Protein AF-A0A0L0T3C2-F1 (afdb_monomer)

Secondary structure (DSSP, 8-state):
--HHHHHHHHHHHHHHHHHHHS-SHHHHHHHHTT-S-EEEEHHHHHHHHHHHHHH--HHHHHHHHHH-TTT-GGGGGS-HHHHHHHHGGGGGSPPEEEE-----HHHHHHHHHHHHHHHHHHHHHHHHHHT---S-----PPP-BTTB------HHHHHHHHHHHHTT--EEES-HHHHHHHHHTT----EEE----------TTTSSTTS--------

Organism: Allomyces macrogynus (strain ATCC 38327) (NCBI:txid578462)

Nearest PDB structures (foldseek):
  1y82-assembly1_A  TM=4.970E-01  e=1.425E+00  Pyrococcus furiosus
  7za4-assembly1_C  TM=3.402E-01  e=8.859E+00  Alopecurus myosuroides

Radius of gyration: 23.19 Å; Cα contacts (8 Å, |Δi|>4): 213; chains: 1; bounding box: 56×38×82 Å

Foldseek 3Di:
DPPPVVVVVVVQVVQAVCCVVPNPPVVVLVVQLPDPAAEDEPLRLVVVLVCCVPAADLLRLLLCCLLPVPSDVVNVPDDPVSSVVSVVSVVSHDRYYYDYQDQAPVLVVVVVQVVVQVVVQVVVVVVCVVVPPPDDDDPPPADDQQNHRADPDDPSNSRQQRVCVVVVHAAEEQCVVNVVRCVVSVHDHRYDHDHRHGNHDDPPVVPPVVPDDDPDDDD

Structure (mmCIF, N/CA/C/O backbone):
data_AF-A0A0L0T3C2-F1
#
_entry.id   AF-A0A0L0T3C2-F1
#
loop_
_atom_site.group_PDB
_atom_site.id
_atom_site.type_symbol
_atom_site.label_atom_id
_atom_site.label_alt_id
_atom_site.label_comp_id
_atom_site.label_asym_id
_atom_site.label_entity_id
_atom_site.label_seq_id
_atom_site.pdbx_PDB_ins_code
_atom_site.Cartn_x
_atom_site.Cartn_y
_atom_site.Cartn_z
_atom_site.occupancy
_atom_site.B_iso_or_equiv
_atom_site.auth_seq_id
_atom_site.auth_comp_id
_atom_site.auth_asym_id
_atom_site.auth_atom_id
_atom_site.pdbx_PDB_model_num
ATOM 1 N N . MET A 1 1 ? 26.106 16.357 0.138 1.00 38.66 1 MET A N 1
ATOM 2 C CA . MET A 1 1 ? 25.328 15.125 0.430 1.00 38.66 1 MET A CA 1
ATOM 3 C C . MET A 1 1 ? 24.270 15.315 1.538 1.00 38.66 1 MET A C 1
ATOM 5 O O . MET A 1 1 ? 23.764 14.336 2.059 1.00 38.66 1 MET A O 1
ATOM 9 N N . THR A 1 2 ? 23.844 16.547 1.846 1.00 43.53 2 THR A N 1
ATOM 10 C CA . THR A 1 2 ? 22.999 16.896 3.014 1.00 43.53 2 THR A CA 1
ATOM 11 C C . THR A 1 2 ? 21.513 17.155 2.705 1.00 43.53 2 THR A C 1
ATOM 13 O O . THR A 1 2 ? 20.701 17.247 3.616 1.00 43.53 2 THR A O 1
ATOM 16 N N . SER A 1 3 ? 21.117 17.246 1.431 1.00 51.47 3 SER A N 1
ATOM 17 C CA . SER A 1 3 ? 19.773 17.721 1.038 1.00 51.47 3 SER A CA 1
ATOM 18 C C . SER A 1 3 ? 18.656 16.665 1.130 1.00 51.47 3 SER A C 1
ATOM 20 O O . SER A 1 3 ? 17.495 17.022 1.331 1.00 51.47 3 SER A O 1
ATOM 22 N N . ARG A 1 4 ? 18.968 15.367 0.992 1.00 46.62 4 ARG A N 1
ATOM 23 C CA . ARG A 1 4 ? 17.934 14.317 0.897 1.00 46.62 4 ARG A CA 1
ATOM 24 C C . ARG A 1 4 ? 17.364 13.922 2.269 1.00 46.62 4 ARG A C 1
ATOM 26 O O . ARG A 1 4 ? 16.180 13.623 2.358 1.00 46.62 4 ARG A O 1
ATOM 33 N N . THR A 1 5 ? 18.177 13.997 3.322 1.00 54.44 5 THR A N 1
ATOM 34 C CA . THR A 1 5 ? 17.809 13.613 4.697 1.00 54.44 5 THR A CA 1
ATOM 35 C C . THR A 1 5 ? 16.908 14.649 5.378 1.00 54.44 5 THR A C 1
ATOM 37 O O . THR A 1 5 ? 15.932 14.288 6.031 1.00 54.44 5 THR A O 1
ATOM 40 N N . ALA A 1 6 ? 17.170 15.944 5.163 1.00 52.91 6 ALA A N 1
ATOM 41 C CA . ALA A 1 6 ? 16.336 17.024 5.700 1.00 52.91 6 ALA A CA 1
ATOM 42 C C . ALA A 1 6 ? 14.926 17.024 5.079 1.00 52.91 6 ALA A C 1
ATOM 44 O O . ALA A 1 6 ? 13.928 17.190 5.774 1.00 52.91 6 ALA A O 1
ATOM 45 N N . SER A 1 7 ? 14.838 16.748 3.771 1.00 61.91 7 SER A N 1
ATOM 46 C CA . SER A 1 7 ? 13.566 16.599 3.053 1.00 61.91 7 SER A CA 1
ATOM 47 C C . SER A 1 7 ? 12.735 15.419 3.572 1.00 61.91 7 SER A C 1
ATOM 49 O O . SER A 1 7 ? 11.522 15.563 3.725 1.00 61.91 7 SER A O 1
ATOM 51 N N . SER A 1 8 ? 13.359 14.271 3.863 1.00 65.25 8 SER A N 1
ATOM 52 C CA . SER A 1 8 ? 12.642 13.119 4.422 1.00 65.25 8 SER A CA 1
ATOM 53 C C . SER A 1 8 ? 12.173 13.360 5.856 1.00 65.25 8 SER A C 1
ATOM 55 O O . SER A 1 8 ? 11.073 12.944 6.207 1.00 65.25 8 SER A O 1
ATOM 57 N N . GLN A 1 9 ? 12.965 14.068 6.666 1.00 70.75 9 GLN A N 1
ATOM 58 C CA . GLN A 1 9 ? 12.607 14.383 8.049 1.00 70.75 9 GLN A CA 1
ATOM 59 C C . GLN A 1 9 ? 11.439 15.377 8.121 1.00 70.75 9 GLN A C 1
ATOM 61 O O . GLN A 1 9 ? 10.504 15.166 8.888 1.00 70.75 9 GLN A O 1
ATOM 66 N N . ALA A 1 10 ? 11.439 16.406 7.267 1.00 74.94 10 ALA A N 1
ATOM 67 C CA . ALA A 1 10 ? 10.327 17.352 7.166 1.00 74.94 10 ALA A CA 1
ATOM 68 C C . ALA A 1 10 ? 9.028 16.676 6.689 1.00 74.94 10 ALA A C 1
ATOM 70 O O . ALA A 1 10 ? 7.956 16.946 7.225 1.00 74.94 10 ALA A O 1
ATOM 71 N N . ALA A 1 11 ? 9.118 15.756 5.720 1.00 78.62 11 ALA A N 1
ATOM 72 C CA . ALA A 1 11 ? 7.958 14.995 5.254 1.00 78.62 11 ALA A CA 1
ATOM 73 C C . ALA A 1 11 ? 7.378 14.088 6.352 1.00 78.62 11 ALA A C 1
ATOM 75 O O . ALA A 1 11 ? 6.161 13.965 6.463 1.00 78.62 11 ALA A O 1
ATOM 76 N N . PHE A 1 12 ? 8.236 13.476 7.170 1.00 80.25 12 PHE A N 1
ATOM 77 C CA . PHE A 1 12 ? 7.812 12.648 8.295 1.00 80.25 12 PHE A CA 1
ATOM 78 C C . PHE A 1 12 ? 7.133 13.471 9.397 1.00 80.25 12 PHE A C 1
ATOM 80 O O . PHE A 1 12 ? 6.048 13.108 9.844 1.00 80.25 12 PHE A O 1
ATOM 87 N N . ALA A 1 13 ? 7.718 14.614 9.775 1.00 83.19 13 ALA A N 1
ATOM 88 C CA . ALA A 1 13 ? 7.114 15.533 10.741 1.00 83.19 13 ALA A CA 1
ATOM 89 C C . ALA A 1 13 ? 5.720 15.993 10.281 1.00 83.19 13 ALA A C 1
ATOM 91 O O . ALA A 1 13 ? 4.755 15.873 11.027 1.00 83.19 13 ALA A O 1
ATOM 92 N N . ALA A 1 14 ? 5.581 16.377 9.008 1.00 86.06 14 ALA A N 1
ATOM 93 C CA . ALA A 1 14 ? 4.293 16.779 8.449 1.00 86.06 14 ALA A CA 1
ATOM 94 C C . ALA A 1 14 ? 3.240 15.650 8.476 1.00 86.06 14 ALA A C 1
ATOM 96 O O . ALA A 1 14 ? 2.057 15.907 8.692 1.00 86.06 14 ALA A O 1
ATOM 97 N N . GLN A 1 15 ? 3.648 14.393 8.263 1.00 87.19 15 GLN A N 1
ATOM 98 C CA . GLN A 1 15 ? 2.748 13.236 8.355 1.00 87.19 15 GLN A CA 1
ATOM 99 C C . GLN A 1 15 ? 2.301 12.951 9.791 1.00 87.19 15 GLN A C 1
ATOM 101 O O . GLN A 1 15 ? 1.166 12.516 9.992 1.00 87.19 15 GLN A O 1
ATOM 106 N N . LEU A 1 16 ? 3.180 13.180 10.768 1.00 85.75 16 LEU A N 1
ATOM 107 C CA . LEU A 1 16 ? 2.873 13.046 12.188 1.00 85.75 16 LEU A CA 1
ATOM 108 C C . LEU A 1 16 ? 1.916 14.149 12.655 1.00 85.75 16 LEU A C 1
ATOM 110 O O . LEU A 1 16 ? 0.908 13.843 13.289 1.00 85.75 16 LEU A O 1
ATOM 114 N N . ASP A 1 17 ? 2.186 15.401 12.286 1.00 88.00 17 ASP A N 1
ATOM 115 C CA . ASP A 1 17 ? 1.326 16.544 12.612 1.00 88.00 17 ASP A CA 1
ATOM 116 C C . ASP A 1 17 ? -0.074 16.367 12.006 1.00 88.00 17 ASP A C 1
ATOM 118 O O . ASP A 1 17 ? -1.084 16.614 12.664 1.00 88.00 17 ASP A O 1
ATOM 122 N N . ALA A 1 18 ? -0.154 15.859 10.770 1.00 87.31 18 ALA A N 1
ATOM 123 C CA . ALA A 1 18 ? -1.427 15.569 10.118 1.00 87.31 18 ALA A CA 1
ATOM 124 C C . ALA A 1 18 ? -2.220 14.449 10.813 1.00 87.31 18 ALA A C 1
ATOM 126 O O . ALA A 1 18 ? -3.445 14.542 10.881 1.00 87.31 18 ALA A O 1
ATOM 127 N N . GLU A 1 19 ? -1.554 13.406 11.325 1.00 88.50 19 GLU A N 1
ATOM 128 C CA . GLU A 1 19 ? -2.222 12.338 12.086 1.00 88.50 19 GLU A CA 1
ATOM 129 C C . GLU A 1 19 ? -2.731 12.846 13.444 1.00 88.50 19 GLU A C 1
ATOM 131 O O . GLU A 1 19 ? -3.813 12.457 13.871 1.00 88.50 19 GLU A O 1
ATOM 136 N N . GLN A 1 20 ? -2.012 13.768 14.095 1.00 85.75 20 GLN A N 1
ATOM 137 C CA . GLN A 1 20 ? -2.451 14.390 15.353 1.00 85.75 20 GLN A CA 1
ATOM 138 C C . GLN A 1 20 ? -3.631 15.341 15.153 1.00 85.75 20 GLN A C 1
ATOM 140 O O . GLN A 1 20 ? -4.582 15.324 15.932 1.00 85.75 20 GLN A O 1
ATOM 145 N N . ALA A 1 21 ? -3.577 16.169 14.110 1.00 88.62 21 ALA A N 1
ATOM 146 C CA . ALA A 1 21 ? -4.630 17.131 13.817 1.00 88.62 21 ALA A CA 1
ATOM 147 C C . ALA A 1 21 ? -5.906 16.452 13.300 1.00 88.62 21 ALA A C 1
ATOM 149 O O . ALA A 1 21 ? -7.017 16.902 13.583 1.00 88.62 21 ALA A O 1
ATOM 150 N N . THR A 1 22 ? -5.776 15.395 12.493 1.00 90.00 22 THR A N 1
ATOM 151 C CA . THR A 1 22 ? -6.920 14.690 11.901 1.00 90.00 22 THR A CA 1
ATOM 152 C C . THR A 1 22 ? -6.581 13.213 11.668 1.00 90.00 22 THR A C 1
ATOM 154 O O . THR A 1 22 ? -6.135 12.851 10.569 1.00 90.00 22 THR A O 1
ATOM 157 N N . PRO A 1 23 ? -6.825 12.354 12.678 1.00 89.44 23 PRO A N 1
ATOM 158 C CA . PRO A 1 23 ? -6.523 10.929 12.603 1.00 89.44 23 PRO A CA 1
ATOM 159 C C . PRO A 1 23 ? -7.198 10.255 11.410 1.00 89.44 23 PRO A C 1
ATOM 161 O O . PRO A 1 23 ? -8.404 10.407 11.186 1.00 89.44 23 PRO A O 1
ATOM 164 N N . LEU A 1 24 ? -6.434 9.479 10.640 1.00 91.38 24 LEU A N 1
ATOM 165 C CA . LEU A 1 24 ? -6.941 8.861 9.411 1.00 91.38 24 LEU A CA 1
ATOM 166 C C . LEU A 1 24 ? -7.822 7.634 9.672 1.00 91.38 24 LEU A C 1
ATOM 168 O O . LEU A 1 24 ? -8.644 7.276 8.826 1.00 91.38 24 LEU A O 1
ATOM 172 N N . LEU A 1 25 ? -7.682 6.990 10.830 1.00 90.81 25 LEU A N 1
ATOM 173 C CA . LEU A 1 25 ? -8.349 5.717 11.103 1.00 90.81 25 LEU A CA 1
ATOM 174 C C . LEU A 1 25 ? -9.878 5.801 10.964 1.00 90.81 25 LEU A C 1
ATOM 176 O O . LEU A 1 25 ? -10.488 4.933 10.347 1.00 90.81 25 LEU A O 1
ATOM 180 N N . ALA A 1 26 ? -10.502 6.857 11.491 1.00 92.00 26 ALA A N 1
ATOM 181 C CA . ALA A 1 26 ? -11.954 7.036 11.432 1.00 92.00 26 ALA A CA 1
ATOM 182 C C . ALA A 1 26 ? -12.505 7.176 10.000 1.00 92.00 26 ALA A C 1
ATOM 184 O O . ALA A 1 26 ? -13.383 6.387 9.636 1.00 92.00 26 ALA A O 1
ATOM 185 N N . PRO A 1 27 ? -12.009 8.105 9.158 1.00 93.44 27 PRO A N 1
ATOM 186 C CA . PRO A 1 27 ? -12.464 8.194 7.772 1.00 93.44 27 PRO A CA 1
ATOM 187 C C . PRO A 1 27 ? -12.110 6.946 6.955 1.00 93.44 27 PRO A C 1
ATOM 189 O O . PRO A 1 27 ? -12.905 6.543 6.108 1.00 93.44 27 PRO A O 1
ATOM 192 N N . LEU A 1 28 ? -10.972 6.295 7.226 1.00 93.94 28 LEU A N 1
ATOM 193 C CA . LEU A 1 28 ? -10.616 5.036 6.571 1.00 93.94 28 LEU A CA 1
ATOM 194 C C . LEU A 1 28 ? -11.640 3.938 6.890 1.00 93.94 28 LEU A C 1
ATOM 196 O O . LEU A 1 28 ? -12.183 3.320 5.977 1.00 93.94 28 LEU A O 1
ATOM 200 N N . VAL A 1 29 ? -11.967 3.735 8.169 1.00 94.88 29 VAL A N 1
ATOM 201 C CA . VAL A 1 29 ? -12.975 2.751 8.593 1.00 94.88 29 VAL A CA 1
ATOM 202 C C . VAL A 1 29 ? -14.350 3.081 8.021 1.00 94.88 29 VAL A C 1
ATOM 204 O O . VAL A 1 29 ? -15.044 2.174 7.578 1.00 94.88 29 VAL A O 1
ATOM 207 N N . ALA A 1 30 ? -14.738 4.357 7.965 1.00 94.00 30 ALA A N 1
ATOM 208 C CA . ALA A 1 30 ? -16.020 4.764 7.388 1.00 94.00 30 ALA A CA 1
ATOM 209 C C . ALA A 1 30 ? -16.162 4.377 5.905 1.00 94.00 30 ALA A C 1
ATOM 211 O O . ALA A 1 30 ? -17.269 4.099 5.445 1.00 94.00 30 ALA A O 1
ATOM 212 N N . VAL A 1 31 ? -15.056 4.346 5.159 1.00 93.75 31 VAL A N 1
ATOM 213 C CA . VAL A 1 31 ? -15.035 3.902 3.760 1.00 93.75 31 VAL A CA 1
ATOM 214 C C . VAL A 1 31 ? -14.978 2.379 3.674 1.00 93.75 31 VAL A C 1
ATOM 216 O O . VAL A 1 31 ? -15.785 1.782 2.966 1.00 93.75 31 VAL A O 1
ATOM 219 N N . LEU A 1 32 ? -14.069 1.745 4.417 1.00 95.75 32 LEU A N 1
ATOM 220 C CA . LEU A 1 32 ? -13.857 0.296 4.371 1.00 95.75 32 LEU A CA 1
ATOM 221 C C . LEU A 1 32 ? -15.060 -0.502 4.894 1.00 95.75 32 LEU A C 1
ATOM 223 O O . LEU A 1 32 ? -15.401 -1.527 4.317 1.00 95.75 32 LEU A O 1
ATOM 227 N N . ALA A 1 33 ? -15.741 -0.025 5.938 1.00 94.81 33 ALA A N 1
ATOM 228 C CA . ALA A 1 33 ? -16.902 -0.700 6.526 1.00 94.81 33 ALA A CA 1
ATOM 229 C C . ALA A 1 33 ? -18.122 -0.752 5.588 1.00 94.81 33 ALA A C 1
ATOM 231 O O . ALA A 1 33 ? -19.070 -1.483 5.853 1.00 94.81 33 ALA A O 1
ATOM 232 N N . ARG A 1 34 ? -18.118 0.029 4.499 1.00 93.31 34 ARG A N 1
ATOM 233 C CA . ARG A 1 34 ? -19.172 0.002 3.473 1.00 93.31 34 ARG A CA 1
ATOM 234 C C . ARG A 1 34 ? -18.956 -1.096 2.436 1.00 93.31 34 ARG A C 1
ATOM 236 O O . ARG A 1 34 ? -19.851 -1.335 1.632 1.00 93.31 34 ARG A O 1
ATOM 243 N N . ALA A 1 35 ? -17.767 -1.693 2.392 1.00 93.12 35 ALA A N 1
ATOM 244 C CA . ALA A 1 35 ? -17.466 -2.754 1.451 1.00 93.12 35 ALA A CA 1
ATOM 245 C C . ALA A 1 35 ? -18.083 -4.069 1.935 1.00 93.12 35 ALA A C 1
ATOM 247 O O . ALA A 1 35 ? -17.943 -4.436 3.097 1.00 93.12 35 ALA A O 1
ATOM 248 N N . GLU A 1 36 ? -18.709 -4.809 1.022 1.00 91.44 36 GLU A N 1
ATOM 249 C CA . GLU A 1 36 ? -19.189 -6.170 1.299 1.00 91.44 36 GLU A CA 1
ATOM 250 C C . GLU A 1 36 ? -18.026 -7.136 1.550 1.00 91.44 36 GLU A C 1
ATOM 252 O O . GLU A 1 36 ? -18.150 -8.102 2.299 1.00 91.44 36 GLU A O 1
ATOM 257 N N . ARG A 1 37 ? -16.877 -6.858 0.925 1.00 95.25 37 ARG A N 1
ATOM 258 C CA . ARG A 1 37 ? -15.680 -7.688 0.984 1.00 95.25 37 ARG A CA 1
ATOM 259 C C . ARG A 1 37 ? -14.431 -6.821 1.053 1.00 95.25 37 ARG A C 1
ATOM 261 O O . ARG A 1 37 ? -14.251 -5.917 0.237 1.00 95.25 37 ARG A O 1
ATOM 268 N N . LEU A 1 38 ? -13.550 -7.134 2.000 1.00 97.19 38 LEU A N 1
ATOM 269 C CA . LEU A 1 38 ? -12.222 -6.538 2.110 1.00 97.19 38 LEU A CA 1
ATOM 270 C C . LEU A 1 38 ? -11.167 -7.573 1.749 1.00 97.19 38 LEU A C 1
ATOM 272 O O . LEU A 1 38 ? -11.200 -8.701 2.233 1.00 97.19 38 LEU A O 1
ATOM 276 N N . VAL A 1 39 ? -10.218 -7.173 0.908 1.00 96.88 39 VAL A N 1
ATOM 277 C CA . VAL A 1 39 ? -9.129 -8.037 0.457 1.00 96.88 39 VAL A CA 1
ATOM 278 C C . VAL A 1 39 ? -7.784 -7.346 0.623 1.00 96.88 39 VAL A C 1
ATOM 280 O O . VAL A 1 39 ? -7.679 -6.124 0.504 1.00 96.88 39 VAL A O 1
ATOM 283 N N . VAL A 1 40 ? -6.747 -8.140 0.856 1.00 97.19 40 VAL A N 1
ATOM 284 C CA . VAL A 1 40 ? -5.349 -7.717 0.827 1.00 97.19 40 VAL A CA 1
ATOM 285 C C . VAL A 1 40 ? -4.543 -8.726 0.015 1.00 97.19 40 VAL A C 1
ATOM 287 O O . VAL A 1 40 ? -4.709 -9.933 0.151 1.00 97.19 40 VAL A O 1
ATOM 290 N N . THR A 1 41 ? -3.676 -8.241 -0.864 1.00 97.06 41 THR A N 1
ATOM 291 C CA . THR A 1 41 ? -2.758 -9.092 -1.635 1.00 97.06 41 THR A CA 1
ATOM 292 C C . THR A 1 41 ? -1.614 -9.580 -0.745 1.00 97.06 41 THR A C 1
ATOM 294 O O . THR A 1 41 ? -1.194 -8.817 0.132 1.00 97.06 41 THR A O 1
ATOM 297 N N . HIS A 1 42 ? -1.046 -10.760 -1.003 1.00 95.94 42 HIS A N 1
ATOM 298 C CA . HIS A 1 42 ? 0.122 -11.259 -0.261 1.00 95.94 42 HIS A CA 1
ATOM 299 C C . HIS A 1 42 ? 1.263 -10.244 -0.229 1.00 95.94 42 HIS A C 1
ATOM 301 O O . HIS A 1 42 ? 1.750 -9.900 0.846 1.00 95.94 42 HIS A O 1
ATOM 307 N N . VAL A 1 43 ? 1.613 -9.667 -1.381 1.00 95.44 43 VAL A N 1
ATOM 308 C CA . VAL A 1 43 ? 2.731 -8.721 -1.451 1.00 95.44 43 VAL A CA 1
ATOM 309 C C . VAL A 1 43 ? 2.493 -7.441 -0.629 1.00 95.44 43 VAL A C 1
ATOM 311 O O . VAL A 1 43 ? 3.420 -6.881 -0.042 1.00 95.44 43 VAL A O 1
ATOM 314 N N . ALA A 1 44 ? 1.243 -6.968 -0.554 1.00 95.19 44 ALA A N 1
ATOM 315 C CA . ALA A 1 44 ? 0.889 -5.816 0.277 1.00 95.19 44 ALA A CA 1
ATOM 316 C C . ALA A 1 44 ? 0.936 -6.165 1.765 1.00 95.19 44 ALA A C 1
ATOM 318 O O . ALA A 1 44 ? 1.379 -5.340 2.561 1.00 95.19 44 ALA A O 1
ATOM 319 N N . LEU A 1 45 ? 0.496 -7.372 2.128 1.00 95.62 45 LEU A N 1
ATOM 320 C CA . LEU A 1 45 ? 0.517 -7.851 3.504 1.00 95.62 45 LEU A CA 1
ATOM 321 C C . LEU A 1 45 ? 1.954 -8.040 4.009 1.00 95.62 45 LEU A C 1
ATOM 323 O O . LEU A 1 45 ? 2.265 -7.606 5.116 1.00 95.62 45 LEU A O 1
ATOM 327 N N . ASP A 1 46 ? 2.840 -8.596 3.181 1.00 94.25 46 ASP A N 1
ATOM 328 C CA . ASP A 1 46 ? 4.265 -8.741 3.497 1.00 94.25 46 ASP A CA 1
ATOM 329 C C . ASP A 1 46 ? 4.933 -7.376 3.691 1.00 94.25 46 ASP A C 1
ATOM 331 O O . ASP A 1 46 ? 5.584 -7.132 4.706 1.00 94.25 46 ASP A O 1
ATOM 335 N N . HIS A 1 47 ? 4.703 -6.434 2.771 1.00 92.38 47 HIS A N 1
ATOM 336 C CA . HIS A 1 47 ? 5.249 -5.084 2.907 1.00 92.38 47 HIS A CA 1
ATOM 337 C C . HIS A 1 47 ? 4.673 -4.350 4.130 1.00 92.38 47 HIS A C 1
ATOM 339 O O . HIS A 1 47 ? 5.372 -3.577 4.784 1.00 92.38 47 HIS A O 1
ATOM 345 N N . PHE A 1 48 ? 3.397 -4.575 4.457 1.00 92.62 48 PHE A N 1
ATOM 346 C CA . PHE A 1 48 ? 2.781 -4.032 5.663 1.00 92.62 48 PHE A CA 1
ATOM 347 C C . PHE A 1 48 ? 3.415 -4.608 6.933 1.00 92.62 48 PHE A C 1
ATOM 349 O O . PHE A 1 48 ? 3.732 -3.835 7.835 1.00 92.62 48 PHE A O 1
ATOM 356 N N . ARG A 1 49 ? 3.671 -5.923 6.988 1.00 92.38 49 ARG A N 1
ATOM 357 C CA . ARG A 1 49 ? 4.389 -6.568 8.098 1.00 92.38 49 ARG A CA 1
ATOM 358 C C . ARG A 1 49 ? 5.757 -5.935 8.313 1.00 92.38 49 ARG A C 1
ATOM 360 O O . ARG A 1 49 ? 6.075 -5.570 9.441 1.00 92.38 49 ARG A O 1
ATOM 367 N N . ASP A 1 50 ? 6.541 -5.784 7.249 1.00 91.12 50 ASP A N 1
ATOM 368 C CA . ASP A 1 50 ? 7.906 -5.257 7.337 1.00 91.12 50 ASP A CA 1
ATOM 369 C C . ASP A 1 50 ? 7.913 -3.810 7.855 1.00 91.12 50 ASP A C 1
ATOM 371 O O . ASP A 1 50 ? 8.729 -3.443 8.701 1.00 91.12 50 ASP A O 1
ATOM 375 N N . VAL A 1 51 ? 6.954 -2.990 7.408 1.00 88.69 51 VAL A N 1
ATOM 376 C CA . VAL A 1 51 ? 6.761 -1.631 7.929 1.00 88.69 51 VAL A CA 1
ATOM 377 C C . VAL A 1 51 ? 6.343 -1.678 9.399 1.00 88.69 51 VAL A C 1
ATOM 379 O O . VAL A 1 51 ? 6.988 -1.052 10.239 1.00 88.69 51 VAL A O 1
ATOM 382 N N . ALA A 1 52 ? 5.300 -2.434 9.739 1.00 88.56 52 ALA A N 1
ATOM 383 C CA . ALA A 1 52 ? 4.763 -2.482 11.095 1.00 88.56 52 ALA A CA 1
ATOM 384 C C . ALA A 1 52 ? 5.793 -2.999 12.116 1.00 88.56 52 ALA A C 1
ATOM 386 O O . ALA A 1 52 ? 5.908 -2.443 13.207 1.00 88.56 52 ALA A O 1
ATOM 387 N N . ALA A 1 53 ? 6.608 -3.989 11.746 1.00 86.06 53 ALA A N 1
ATOM 388 C CA . ALA A 1 53 ? 7.676 -4.513 12.594 1.00 86.06 53 ALA A CA 1
ATOM 389 C C . ALA A 1 53 ? 8.694 -3.433 13.008 1.00 86.06 53 ALA A C 1
ATOM 391 O O . ALA A 1 53 ? 9.222 -3.478 14.122 1.00 86.06 53 ALA A O 1
ATOM 392 N N . VAL A 1 54 ? 8.933 -2.446 12.137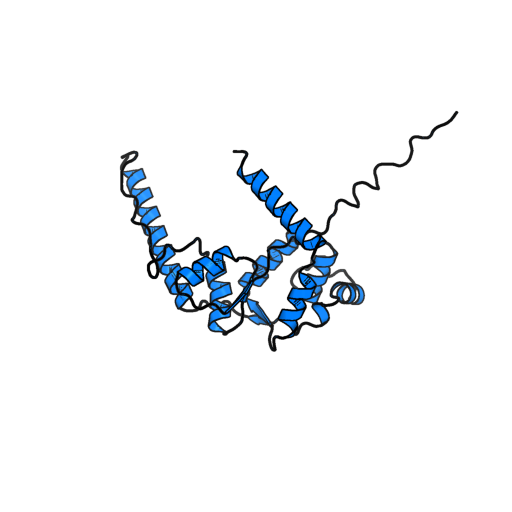 1.00 85.69 54 VAL A N 1
ATOM 393 C CA . VAL A 1 54 ? 9.922 -1.381 12.350 1.00 85.69 54 VAL A CA 1
ATOM 394 C C . VAL A 1 54 ? 9.307 -0.135 12.986 1.00 85.69 54 VAL A C 1
ATOM 396 O O . VAL A 1 54 ? 9.891 0.416 13.917 1.00 85.69 54 VAL A O 1
ATOM 399 N N . VAL A 1 55 ? 8.156 0.335 12.491 1.00 84.44 55 VAL A N 1
ATOM 400 C CA . VAL A 1 55 ? 7.633 1.671 12.841 1.00 84.44 55 VAL A CA 1
ATOM 401 C C . VAL A 1 55 ? 6.376 1.669 13.707 1.00 84.44 55 VAL A C 1
ATOM 403 O O . VAL A 1 55 ? 6.044 2.717 14.257 1.00 84.44 55 VAL A O 1
ATOM 406 N N . ALA A 1 56 ? 5.662 0.545 13.840 1.00 83.75 56 ALA A N 1
ATOM 407 C CA . ALA A 1 56 ? 4.405 0.538 14.586 1.00 83.75 56 ALA A CA 1
ATOM 408 C C . ALA A 1 56 ? 4.649 0.702 16.093 1.00 83.75 56 ALA A C 1
ATOM 410 O O . ALA A 1 56 ? 5.445 -0.034 16.697 1.00 83.75 56 ALA A O 1
ATOM 411 N N . GLY A 1 57 ? 3.924 1.652 16.690 1.00 84.31 57 GLY A N 1
ATOM 412 C CA . GLY A 1 57 ? 3.841 1.824 18.139 1.00 84.31 57 GLY A CA 1
ATOM 413 C C . GLY A 1 57 ? 3.076 0.684 18.834 1.00 84.31 57 GLY A C 1
ATOM 414 O O . GLY A 1 57 ? 2.531 -0.195 18.162 1.00 84.31 57 GLY A O 1
ATOM 415 N N . PRO A 1 58 ? 3.053 0.652 20.180 1.00 84.62 58 PRO A N 1
ATOM 416 C CA . PRO A 1 58 ? 2.391 -0.409 20.941 1.00 84.62 58 PRO A CA 1
ATOM 417 C C . PRO A 1 58 ? 0.908 -0.580 20.594 1.00 84.62 58 PRO A C 1
ATOM 419 O O . PRO A 1 58 ? 0.454 -1.705 20.396 1.00 84.62 58 PRO A O 1
ATOM 422 N N . THR A 1 59 ? 0.166 0.522 20.465 1.00 87.44 59 THR A N 1
ATOM 423 C CA . THR A 1 59 ? -1.266 0.486 20.134 1.00 87.44 59 THR A CA 1
ATOM 424 C C . THR A 1 59 ? -1.475 -0.032 18.715 1.00 87.44 59 THR A C 1
ATOM 426 O O . THR A 1 59 ? -2.335 -0.880 18.471 1.00 87.44 59 THR A O 1
ATOM 429 N N . GLU A 1 60 ? -0.660 0.433 17.771 1.00 88.31 60 GLU A N 1
ATOM 430 C CA . GLU A 1 60 ? -0.764 0.021 16.373 1.00 88.31 60 GLU A CA 1
ATOM 431 C C . GLU A 1 60 ? -0.388 -1.458 16.174 1.00 88.31 60 GLU A C 1
ATOM 433 O O . GLU A 1 60 ? -1.030 -2.157 15.391 1.00 88.31 60 GLU A O 1
ATOM 438 N N . ARG A 1 61 ? 0.565 -1.993 16.948 1.00 89.25 61 ARG A N 1
ATOM 439 C CA . ARG A 1 61 ? 0.884 -3.434 16.960 1.00 89.25 61 ARG A CA 1
ATOM 440 C C . ARG A 1 61 ? -0.301 -4.292 17.408 1.00 89.25 61 ARG A C 1
ATOM 442 O O . ARG A 1 61 ? -0.562 -5.322 16.789 1.00 89.25 61 ARG A O 1
ATOM 449 N N . LEU A 1 62 ? -1.045 -3.858 18.428 1.00 90.38 62 LEU A N 1
ATOM 450 C CA . LEU A 1 62 ? -2.259 -4.552 18.878 1.00 90.38 62 LEU A CA 1
ATOM 451 C C . LEU A 1 62 ? -3.361 -4.516 17.811 1.00 90.38 62 LEU A C 1
ATOM 453 O O . LEU A 1 62 ? -4.046 -5.512 17.588 1.00 90.38 62 LEU A O 1
ATOM 457 N N . ARG A 1 63 ? -3.508 -3.398 17.092 1.00 91.44 63 ARG A N 1
ATOM 458 C CA . ARG A 1 63 ? -4.438 -3.303 15.954 1.00 91.44 63 ARG A CA 1
ATOM 459 C C . ARG A 1 63 ? -4.040 -4.218 14.804 1.00 91.44 63 ARG A C 1
ATOM 461 O O . ARG A 1 63 ? -4.907 -4.860 14.215 1.00 91.44 63 ARG A O 1
ATOM 468 N N . VAL A 1 64 ? -2.743 -4.323 14.507 1.00 92.12 64 VAL A N 1
ATOM 469 C CA . VAL A 1 64 ? -2.234 -5.286 13.522 1.00 92.12 64 VAL A CA 1
ATOM 470 C C . VAL A 1 64 ? -2.573 -6.711 13.945 1.00 92.12 64 VAL A C 1
ATOM 472 O O . VAL A 1 64 ? -3.074 -7.469 13.123 1.00 92.12 64 VAL A O 1
ATOM 475 N N . GLN A 1 65 ? -2.366 -7.064 15.215 1.00 91.00 65 GLN A N 1
ATOM 476 C CA . GLN A 1 65 ? -2.731 -8.376 15.749 1.00 91.00 65 GLN A CA 1
ATOM 477 C C . GLN A 1 65 ? -4.242 -8.632 15.666 1.00 91.00 65 GLN A C 1
ATOM 479 O O . GLN A 1 65 ? -4.660 -9.742 15.349 1.00 91.00 65 GLN A O 1
ATOM 484 N N . PHE A 1 66 ? -5.074 -7.617 15.902 1.00 92.12 66 PHE A N 1
ATOM 485 C CA . PHE A 1 66 ? -6.519 -7.745 15.736 1.00 92.12 66 PHE A CA 1
ATOM 486 C C . PHE A 1 66 ? -6.907 -8.058 14.281 1.00 92.12 66 PHE A C 1
ATOM 488 O O . PHE A 1 66 ? -7.701 -8.964 14.035 1.00 92.12 66 PHE A O 1
ATOM 495 N N . LEU A 1 67 ? -6.344 -7.324 13.315 1.00 92.94 67 LEU A N 1
ATOM 496 C CA . LEU A 1 67 ? -6.651 -7.504 11.891 1.00 92.94 67 LEU A CA 1
ATOM 497 C C . LEU A 1 67 ? -6.039 -8.791 11.318 1.00 92.94 67 LEU A C 1
ATOM 499 O O . LEU A 1 67 ? -6.664 -9.473 10.506 1.00 92.94 67 LEU A O 1
ATOM 503 N N . PHE A 1 68 ? -4.822 -9.122 11.747 1.00 92.75 68 PHE A N 1
ATOM 504 C CA . PHE A 1 68 ? -4.019 -10.234 11.253 1.00 92.75 68 PHE A CA 1
ATOM 505 C C . PHE A 1 68 ? -3.291 -10.929 12.423 1.00 92.75 68 PHE A C 1
ATOM 507 O O . PHE A 1 68 ? -2.107 -10.668 12.660 1.00 92.75 68 PHE A O 1
ATOM 514 N N . PRO A 1 69 ? -3.957 -11.858 13.138 1.00 88.50 69 PRO A N 1
ATOM 515 C CA . PRO A 1 69 ? -3.431 -12.466 14.368 1.00 88.50 69 PRO A CA 1
ATOM 516 C C . PRO A 1 69 ? -2.053 -13.118 14.246 1.00 88.50 69 PRO A C 1
ATOM 518 O O . PRO A 1 69 ? -1.297 -13.155 15.210 1.00 88.50 69 PRO A O 1
ATOM 521 N N . SER A 1 70 ? -1.711 -13.617 13.059 1.00 85.94 70 SER A N 1
ATOM 522 C CA . SER A 1 70 ? -0.443 -14.305 12.800 1.00 85.94 70 SER A CA 1
ATOM 523 C C . SER A 1 70 ? 0.636 -13.411 12.176 1.00 85.94 70 SER A C 1
ATOM 525 O O . SER A 1 70 ? 1.706 -13.915 11.846 1.00 85.94 70 SER A O 1
ATOM 527 N N . LEU A 1 71 ? 0.376 -12.114 11.964 1.00 88.25 71 LEU A N 1
ATOM 528 C CA . LEU A 1 71 ? 1.284 -11.251 11.198 1.00 88.25 71 LEU A CA 1
ATOM 529 C C . LEU A 1 71 ? 2.470 -10.736 12.020 1.00 88.25 71 LEU A C 1
ATOM 531 O O . LEU A 1 71 ? 3.579 -10.652 11.497 1.00 88.25 71 LEU A O 1
ATOM 535 N N . LEU A 1 72 ? 2.237 -10.394 13.290 1.00 83.12 72 LEU A N 1
ATOM 536 C CA . LEU A 1 72 ? 3.260 -9.920 14.224 1.00 83.12 72 LEU A CA 1
ATOM 537 C C . LEU A 1 72 ? 3.272 -10.815 15.474 1.00 83.12 72 LEU A C 1
ATOM 539 O O . LEU A 1 72 ? 2.480 -10.581 16.388 1.00 83.12 72 LEU A O 1
ATOM 543 N N . PRO A 1 73 ? 4.157 -11.825 15.546 1.00 71.81 73 PRO A N 1
ATOM 544 C CA . PRO A 1 73 ? 4.183 -12.768 16.665 1.00 71.81 73 PRO A CA 1
ATOM 545 C C . PRO A 1 73 ? 4.550 -12.100 17.998 1.00 71.81 73 PRO A C 1
ATOM 547 O O . PRO A 1 73 ? 4.075 -12.527 19.042 1.00 71.81 73 PRO A O 1
ATOM 550 N N . ASP A 1 74 ? 5.315 -11.008 17.987 1.00 69.00 74 ASP A N 1
ATOM 551 C CA . ASP A 1 74 ? 5.727 -10.328 19.224 1.00 69.00 74 ASP A CA 1
ATOM 552 C C . ASP A 1 74 ? 4.548 -9.665 19.955 1.00 69.00 74 ASP A C 1
ATOM 554 O O . ASP A 1 74 ? 4.535 -9.598 21.185 1.00 69.00 74 ASP A O 1
ATOM 558 N N . ALA A 1 75 ? 3.530 -9.217 19.209 1.00 63.28 75 ALA A N 1
ATOM 559 C CA . ALA A 1 75 ? 2.305 -8.655 19.777 1.00 63.28 75 ALA A CA 1
ATOM 560 C C . ALA A 1 75 ? 1.419 -9.730 20.441 1.00 63.28 75 ALA A C 1
ATOM 562 O O . ALA A 1 75 ? 0.579 -9.397 21.271 1.00 63.28 75 ALA A O 1
ATOM 563 N N . ALA A 1 76 ? 1.650 -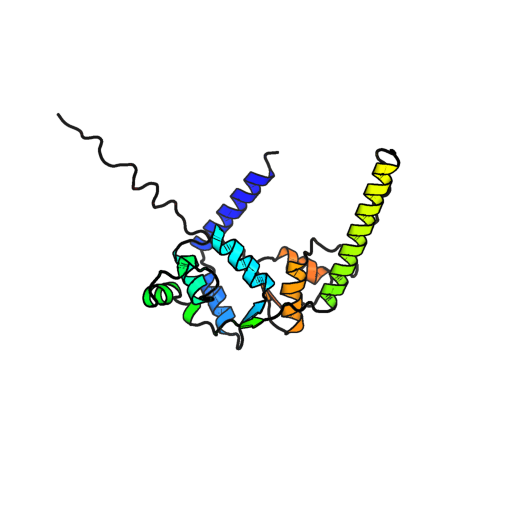11.018 20.144 1.00 59.62 76 ALA A N 1
ATOM 564 C CA . ALA A 1 76 ? 0.808 -12.146 20.555 1.00 59.62 76 ALA A CA 1
ATOM 565 C C . ALA A 1 76 ? 0.671 -12.350 22.075 1.00 59.62 76 ALA A C 1
ATOM 567 O O . ALA A 1 76 ? -0.186 -13.114 22.511 1.00 59.62 76 ALA A O 1
ATOM 568 N N . HIS A 1 77 ? 1.497 -11.673 22.873 1.00 70.75 77 HIS A N 1
ATOM 569 C CA . HIS A 1 77 ? 1.507 -11.784 24.330 1.00 70.75 77 HIS A CA 1
ATOM 570 C C . HIS A 1 77 ? 0.414 -10.954 25.019 1.00 70.75 77 HIS A C 1
ATOM 572 O O . HIS A 1 77 ? 0.189 -11.134 26.214 1.00 70.75 77 HIS A O 1
ATOM 578 N N . ALA A 1 78 ? -0.251 -10.042 24.302 1.00 80.75 78 ALA A N 1
ATOM 579 C CA . ALA A 1 78 ? -1.371 -9.292 24.854 1.00 80.75 78 ALA A CA 1
ATOM 580 C C . ALA A 1 78 ? -2.617 -10.179 24.979 1.00 80.75 78 ALA A C 1
ATOM 582 O O . ALA A 1 78 ? -2.933 -10.961 24.078 1.00 80.75 78 ALA A O 1
ATOM 583 N N . ASP A 1 79 ? -3.344 -10.041 26.087 1.00 86.69 79 ASP A N 1
ATOM 584 C CA . ASP A 1 79 ? -4.582 -10.781 26.296 1.00 86.69 79 ASP A CA 1
ATOM 585 C C . ASP A 1 79 ? -5.669 -10.361 25.275 1.00 86.69 79 ASP A C 1
ATOM 587 O O . ASP A 1 79 ? -5.654 -9.238 24.751 1.00 86.69 79 ASP A O 1
ATOM 591 N N . PRO A 1 80 ? -6.649 -11.236 24.977 1.00 86.94 80 PRO A N 1
ATOM 592 C CA . PRO A 1 80 ? -7.662 -10.953 23.962 1.00 86.94 80 PRO A CA 1
ATOM 593 C C . PRO A 1 80 ? -8.534 -9.718 24.232 1.00 86.94 80 PRO A C 1
ATOM 595 O O . PRO A 1 80 ? -9.102 -9.166 23.289 1.00 86.94 80 PRO A O 1
ATOM 598 N N . GLU A 1 81 ? -8.702 -9.300 25.488 1.00 88.50 81 GLU A N 1
ATOM 599 C CA . GLU A 1 81 ? -9.490 -8.116 25.834 1.00 88.50 81 GLU A CA 1
ATOM 600 C C . GLU A 1 81 ? -8.718 -6.839 25.507 1.00 88.50 81 GLU A C 1
ATOM 602 O O . GLU A 1 81 ? -9.267 -5.953 24.848 1.00 88.50 81 GLU A O 1
ATOM 607 N N . THR A 1 82 ? -7.426 -6.796 25.833 1.00 88.19 82 THR A N 1
ATOM 608 C CA . THR A 1 82 ? -6.518 -5.711 25.439 1.00 88.19 82 THR A CA 1
ATOM 609 C C . THR A 1 82 ? -6.474 -5.535 23.919 1.00 88.19 82 THR A C 1
ATOM 611 O O . THR A 1 82 ? -6.610 -4.417 23.415 1.00 88.19 82 THR A O 1
ATOM 614 N N . VAL A 1 83 ? -6.366 -6.634 23.164 1.00 87.62 83 VAL A N 1
ATOM 615 C CA . VAL A 1 83 ? -6.370 -6.601 21.688 1.00 87.62 83 VAL A CA 1
ATOM 616 C C . VAL A 1 83 ? -7.696 -6.060 21.142 1.00 87.62 83 VAL A C 1
ATOM 618 O O . VAL A 1 83 ? -7.701 -5.193 20.265 1.00 87.62 83 VAL A O 1
ATOM 621 N N . ARG A 1 84 ? -8.836 -6.525 21.674 1.00 87.38 84 ARG A N 1
ATOM 622 C CA . ARG A 1 84 ? -10.166 -6.027 21.274 1.00 87.38 84 ARG A CA 1
ATOM 623 C C . ARG A 1 84 ? -10.370 -4.555 21.628 1.00 87.38 84 ARG A C 1
ATOM 625 O O . ARG A 1 84 ? -10.951 -3.822 20.831 1.00 87.38 84 ARG A O 1
ATOM 632 N N . SER A 1 85 ? -9.884 -4.120 22.785 1.00 88.38 85 SER A N 1
ATOM 633 C CA . SER A 1 85 ? -9.944 -2.721 23.212 1.00 88.38 85 SER A CA 1
ATOM 634 C C . SER A 1 85 ? -9.145 -1.821 22.260 1.00 88.38 85 SER A C 1
ATOM 636 O O . SER A 1 85 ? -9.671 -0.830 21.749 1.00 88.38 85 SER A O 1
ATOM 638 N N . ALA A 1 86 ? -7.917 -2.221 21.909 1.00 86.75 86 ALA A N 1
ATOM 639 C CA . ALA A 1 86 ? -7.061 -1.482 20.978 1.00 86.75 86 ALA A CA 1
ATOM 640 C C . ALA A 1 86 ? -7.623 -1.413 19.546 1.00 86.75 86 ALA A C 1
ATOM 642 O O . ALA A 1 86 ? -7.407 -0.419 18.838 1.00 86.75 86 ALA A O 1
ATOM 643 N N . ALA A 1 87 ? -8.365 -2.443 19.122 1.00 88.88 87 ALA A N 1
ATOM 644 C CA . ALA A 1 87 ? -9.042 -2.468 17.829 1.00 88.88 87 ALA A CA 1
ATOM 645 C C . ALA A 1 87 ? -10.035 -1.305 17.681 1.00 88.88 87 ALA A C 1
ATOM 647 O O . ALA A 1 87 ? -10.104 -0.675 16.622 1.00 88.88 87 ALA A O 1
ATOM 648 N N . GLY A 1 88 ? -10.786 -0.992 18.741 1.00 91.62 88 GLY A N 1
ATOM 649 C CA . GLY A 1 88 ? -11.750 0.104 18.758 1.00 91.62 88 GLY A CA 1
ATOM 650 C C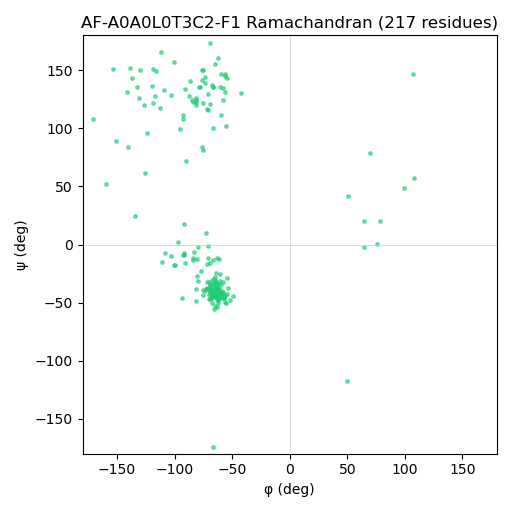 . GLY A 1 88 ? -12.689 0.065 17.548 1.00 91.62 88 GLY A C 1
ATOM 651 O O . GLY A 1 88 ? -13.430 -0.894 17.335 1.00 91.62 88 GLY A O 1
ATOM 652 N N . ILE A 1 89 ? -12.644 1.106 16.713 1.00 92.56 89 ILE A N 1
ATOM 653 C CA . ILE A 1 89 ? -13.501 1.209 15.523 1.00 92.56 89 ILE A CA 1
ATOM 654 C C . ILE A 1 89 ? -13.160 0.203 14.410 1.00 92.56 89 ILE A C 1
ATOM 656 O O . ILE A 1 89 ? -14.013 -0.030 13.556 1.00 92.56 89 ILE A O 1
ATOM 660 N N . LEU A 1 90 ? -11.979 -0.430 14.427 1.00 93.69 90 LEU A N 1
ATOM 661 C CA . LEU A 1 90 ? -11.619 -1.496 13.479 1.00 93.69 90 LEU A CA 1
ATOM 662 C C . LEU A 1 90 ? -12.502 -2.736 13.634 1.00 93.69 90 LEU A C 1
ATOM 664 O O . LEU A 1 90 ? -12.696 -3.458 12.662 1.00 93.69 90 LEU A O 1
ATOM 668 N N . ALA A 1 91 ? -13.099 -2.953 14.810 1.00 92.19 91 ALA A N 1
ATOM 669 C CA . ALA A 1 91 ? -14.025 -4.061 15.042 1.00 92.19 91 ALA A CA 1
ATOM 670 C C . ALA A 1 91 ? -15.307 -3.984 14.189 1.00 92.19 91 ALA A C 1
ATOM 672 O O . ALA A 1 91 ? -16.066 -4.945 14.127 1.00 92.19 91 ALA A O 1
ATOM 673 N N . ARG A 1 92 ? -15.552 -2.846 13.525 1.00 92.56 92 ARG A N 1
ATOM 674 C CA . ARG A 1 92 ? -16.664 -2.651 12.584 1.00 92.56 92 ARG A CA 1
ATOM 675 C C . ARG A 1 92 ? -16.350 -3.138 11.171 1.00 92.56 92 ARG A C 1
ATOM 677 O O . ARG A 1 92 ? -17.248 -3.152 10.335 1.00 92.56 92 ARG A O 1
ATOM 684 N N . LEU A 1 93 ? -15.090 -3.452 10.875 1.00 94.19 93 LEU A N 1
ATOM 685 C CA . LEU A 1 93 ? -14.701 -3.915 9.552 1.00 94.19 93 LEU A CA 1
ATOM 686 C C . LEU A 1 93 ? -15.110 -5.378 9.359 1.00 94.19 93 LEU A C 1
ATOM 688 O O . LEU A 1 93 ? -14.954 -6.180 10.285 1.00 94.19 93 LEU A O 1
ATOM 692 N N . PRO A 1 94 ? -15.582 -5.759 8.159 1.00 92.62 94 PRO A N 1
ATOM 693 C CA . PRO A 1 94 ? -15.654 -7.166 7.807 1.00 92.62 94 PRO A CA 1
ATOM 694 C C . PRO A 1 94 ? -14.242 -7.766 7.800 1.00 92.62 94 PRO A C 1
ATOM 696 O O . PRO A 1 94 ? -13.232 -7.060 7.703 1.00 92.62 94 PRO A O 1
ATOM 699 N N . ARG A 1 95 ? -14.165 -9.095 7.893 1.00 91.62 95 ARG A N 1
ATOM 700 C CA . ARG A 1 95 ? -12.886 -9.807 7.859 1.00 91.62 95 ARG A CA 1
ATOM 701 C C . ARG A 1 95 ? -12.138 -9.489 6.561 1.00 91.62 95 ARG A C 1
ATOM 703 O O . ARG A 1 95 ? -12.719 -9.535 5.480 1.00 91.62 95 ARG A O 1
ATOM 710 N N . ILE A 1 96 ? -10.842 -9.209 6.682 1.00 95.81 96 ILE A N 1
ATOM 711 C CA . ILE A 1 96 ? -9.962 -8.994 5.533 1.00 95.81 96 ILE A CA 1
ATOM 712 C C . ILE A 1 96 ? -9.470 -10.354 5.036 1.00 95.81 96 ILE A C 1
ATOM 714 O O . ILE A 1 96 ? -8.868 -11.124 5.787 1.00 95.81 96 ILE A O 1
ATOM 718 N N . GLU A 1 97 ? -9.723 -10.651 3.768 1.00 95.81 97 GLU A N 1
ATOM 719 C CA . GLU A 1 97 ? -9.255 -11.868 3.111 1.00 95.81 97 GLU A CA 1
ATOM 720 C C . GLU A 1 97 ? -7.899 -11.642 2.446 1.00 95.81 97 GLU A C 1
ATOM 722 O O . GLU A 1 97 ? -7.699 -10.664 1.725 1.00 95.81 97 GLU A O 1
ATOM 727 N N . VAL A 1 98 ? -6.968 -12.573 2.647 1.00 96.31 98 VAL A N 1
ATOM 728 C CA . VAL A 1 98 ? -5.697 -12.569 1.917 1.00 96.31 98 VAL A CA 1
ATOM 729 C C . VAL A 1 98 ? -5.905 -13.280 0.585 1.00 96.31 98 VAL A C 1
ATOM 731 O O . VAL A 1 98 ? -6.364 -14.422 0.563 1.00 96.31 98 VAL A O 1
ATOM 734 N N . VAL A 1 99 ? -5.595 -12.604 -0.519 1.00 96.62 99 VAL A N 1
ATOM 735 C CA . VAL A 1 99 ? -5.779 -13.129 -1.879 1.00 96.62 99 VAL A CA 1
ATOM 736 C C . VAL A 1 99 ? -4.439 -13.294 -2.607 1.00 96.62 99 VAL A C 1
ATOM 738 O O . VAL A 1 99 ? -3.515 -12.509 -2.362 1.00 96.62 99 VAL A O 1
ATOM 741 N N . PRO A 1 100 ? -4.324 -14.275 -3.527 1.00 96.25 100 PRO A N 1
ATOM 742 C CA . PRO A 1 100 ? -3.170 -14.415 -4.412 1.00 96.25 100 PRO A CA 1
ATOM 743 C C . PRO A 1 100 ? -2.881 -13.137 -5.200 1.00 96.25 100 PRO A C 1
ATOM 745 O O . PRO A 1 100 ? -3.803 -12.459 -5.658 1.00 96.25 100 PRO A O 1
ATOM 748 N N . ASP A 1 101 ? -1.599 -12.839 -5.402 1.00 95.38 101 ASP A N 1
ATOM 749 C CA . ASP A 1 101 ? -1.190 -11.725 -6.252 1.00 95.38 101 ASP A CA 1
ATOM 750 C C . ASP A 1 101 ? -1.517 -12.055 -7.717 1.00 95.38 101 ASP A C 1
ATOM 752 O O . ASP A 1 101 ? -1.009 -13.028 -8.278 1.00 95.38 101 ASP A O 1
ATOM 756 N N . ALA A 1 102 ? -2.335 -11.226 -8.360 1.00 93.50 102 ALA A N 1
ATOM 757 C CA . ALA A 1 102 ? -2.705 -11.373 -9.761 1.00 93.50 102 ALA A CA 1
ATOM 758 C C . ALA A 1 102 ? -2.434 -10.068 -10.513 1.00 93.50 102 ALA A C 1
ATOM 760 O O . ALA A 1 102 ? -2.998 -9.023 -10.210 1.00 93.50 102 ALA A O 1
ATOM 761 N N . VAL A 1 103 ? -1.578 -10.103 -11.532 1.00 93.12 103 VAL A N 1
ATOM 762 C CA . VAL A 1 103 ? -1.280 -8.905 -12.328 1.00 93.12 103 VAL A CA 1
ATOM 763 C C . VAL A 1 103 ? -2.207 -8.865 -13.536 1.00 93.12 103 VAL A C 1
ATOM 765 O O . VAL A 1 103 ? -2.072 -9.674 -14.453 1.00 93.12 103 VAL A O 1
ATOM 768 N N . ALA A 1 104 ? -3.134 -7.905 -13.568 1.00 93.75 104 ALA A N 1
ATOM 769 C CA . ALA A 1 104 ? -3.987 -7.709 -14.735 1.00 93.75 104 ALA A CA 1
ATOM 770 C C . ALA A 1 104 ? -3.151 -7.389 -15.999 1.00 93.75 104 ALA A C 1
ATOM 772 O O . ALA A 1 104 ? -2.128 -6.696 -15.898 1.00 93.75 104 ALA A O 1
ATOM 773 N N . PRO A 1 105 ? -3.585 -7.822 -17.203 1.00 93.56 105 PRO A N 1
ATOM 774 C CA . PRO A 1 105 ? -2.783 -7.732 -18.427 1.00 93.56 105 PRO A CA 1
ATOM 775 C C . PRO A 1 105 ? -2.245 -6.332 -18.734 1.00 93.56 105 PRO A C 1
ATOM 777 O O . PRO A 1 105 ? -1.102 -6.193 -19.164 1.00 93.56 105 PRO A O 1
ATOM 780 N N . VAL A 1 106 ? -3.030 -5.284 -18.462 1.00 91.88 106 VAL A N 1
ATOM 781 C CA . VAL A 1 106 ? -2.609 -3.890 -18.675 1.00 91.88 106 VAL A CA 1
ATOM 782 C C . VAL A 1 106 ? -1.360 -3.531 -17.860 1.00 91.88 106 VAL A C 1
ATOM 784 O O . VAL A 1 106 ? -0.437 -2.914 -18.386 1.00 91.88 106 VAL A O 1
ATOM 787 N N . PHE A 1 107 ? -1.266 -3.980 -16.607 1.00 92.38 107 PHE A N 1
ATOM 788 C CA . PHE A 1 107 ? -0.105 -3.721 -15.754 1.00 92.38 107 PHE A CA 1
ATOM 789 C C . PHE A 1 107 ? 1.102 -4.551 -16.184 1.00 92.38 107 PHE A C 1
ATOM 791 O O . PHE A 1 107 ? 2.212 -4.021 -16.240 1.00 92.38 107 PHE A O 1
ATOM 798 N N . ALA A 1 108 ? 0.884 -5.816 -16.556 1.00 91.62 108 ALA A N 1
ATOM 799 C CA . ALA A 1 108 ? 1.940 -6.684 -17.069 1.00 91.62 108 ALA A CA 1
ATOM 800 C C . ALA A 1 108 ? 2.566 -6.112 -18.353 1.00 91.62 108 ALA A C 1
ATOM 802 O O . ALA A 1 108 ? 3.786 -6.075 -18.488 1.00 91.62 108 ALA A O 1
ATOM 803 N N . GLN A 1 109 ? 1.747 -5.581 -19.266 1.00 92.00 109 GLN A N 1
ATOM 804 C CA . GLN A 1 109 ? 2.218 -4.943 -20.498 1.00 92.00 109 GLN A CA 1
ATOM 805 C C . GLN A 1 109 ? 3.024 -3.666 -20.231 1.00 92.00 109 GLN A C 1
ATOM 807 O O . GLN A 1 109 ? 4.050 -3.437 -20.875 1.00 92.00 109 GLN A O 1
ATOM 812 N N . ILE A 1 110 ? 2.577 -2.824 -19.293 1.00 91.06 110 ILE A N 1
ATOM 813 C CA . ILE A 1 110 ? 3.310 -1.610 -18.907 1.00 91.06 110 ILE A CA 1
ATOM 814 C C . ILE A 1 110 ? 4.663 -1.986 -18.299 1.00 91.06 110 ILE A C 1
ATOM 816 O O . ILE A 1 110 ? 5.681 -1.407 -18.683 1.00 91.06 110 ILE A O 1
ATOM 820 N N . GLN A 1 111 ? 4.686 -2.973 -17.399 1.00 89.44 111 GLN A N 1
ATOM 821 C CA . GLN A 1 111 ? 5.923 -3.443 -16.785 1.00 89.44 111 GLN A CA 1
ATOM 822 C C . GLN A 1 111 ? 6.879 -4.031 -17.828 1.00 89.44 111 GLN A C 1
ATOM 824 O O . GLN A 1 111 ? 8.040 -3.641 -17.862 1.00 89.44 111 GLN A O 1
ATOM 829 N N . ALA A 1 112 ? 6.396 -4.878 -18.738 1.00 90.06 112 ALA A N 1
ATOM 830 C CA . ALA A 1 112 ? 7.228 -5.463 -19.788 1.00 90.06 112 ALA A CA 1
ATOM 831 C C . ALA A 1 112 ? 7.894 -4.389 -20.667 1.00 90.06 112 ALA A C 1
ATOM 833 O O . ALA A 1 112 ? 9.079 -4.489 -20.987 1.00 90.06 112 ALA A O 1
ATOM 834 N N . LYS A 1 113 ? 7.166 -3.315 -21.013 1.00 91.19 113 LYS A N 1
ATOM 835 C CA . LYS A 1 113 ? 7.729 -2.171 -21.754 1.00 91.19 113 LYS A CA 1
ATOM 836 C C . LYS A 1 113 ? 8.801 -1.432 -20.951 1.00 91.19 113 LYS A C 1
ATOM 838 O O . LYS A 1 113 ? 9.823 -1.040 -21.515 1.00 91.19 113 LYS A O 1
ATOM 843 N N . LEU A 1 114 ? 8.571 -1.231 -19.654 1.00 88.94 114 LEU A N 1
ATOM 844 C CA . LEU A 1 114 ? 9.532 -0.600 -18.750 1.00 88.94 114 LEU A CA 1
ATOM 845 C C . LEU A 1 114 ? 10.806 -1.435 -18.598 1.00 88.94 114 LEU A C 1
ATOM 847 O O . LEU A 1 114 ? 11.904 -0.887 -18.696 1.00 88.94 114 LEU A O 1
ATOM 851 N N . ASP A 1 115 ? 10.663 -2.743 -18.411 1.00 89.38 115 ASP A N 1
ATOM 852 C CA . ASP A 1 115 ? 11.780 -3.664 -18.219 1.00 89.38 115 ASP A CA 1
ATOM 853 C C . ASP A 1 115 ? 12.614 -3.785 -19.493 1.00 89.38 115 ASP A C 1
ATOM 855 O O . ASP A 1 115 ? 13.835 -3.644 -19.436 1.00 89.38 115 ASP A O 1
ATOM 859 N N . ALA A 1 116 ? 11.970 -3.935 -20.655 1.00 90.56 116 ALA A N 1
ATOM 860 C CA . ALA A 1 116 ? 12.653 -3.962 -21.946 1.00 90.56 116 ALA A CA 1
ATOM 861 C C . ALA A 1 116 ? 13.445 -2.667 -22.201 1.00 90.56 116 ALA A C 1
ATOM 863 O O . ALA A 1 116 ? 14.601 -2.708 -22.626 1.00 90.56 116 ALA A O 1
ATOM 864 N N . HIS A 1 117 ? 12.863 -1.503 -21.887 1.00 90.25 117 HIS A N 1
ATOM 865 C CA . HIS A 1 117 ? 13.562 -0.219 -22.009 1.00 90.25 117 HIS A CA 1
ATOM 866 C C . HIS A 1 117 ? 14.725 -0.097 -21.019 1.00 90.25 117 HIS A C 1
ATOM 868 O O . HIS A 1 117 ? 15.807 0.367 -21.383 1.00 90.25 117 HIS A O 1
ATOM 874 N N . GLY A 1 118 ? 14.537 -0.566 -19.783 1.00 87.88 118 GLY A N 1
ATOM 875 C CA . GLY A 1 118 ? 15.580 -0.619 -18.762 1.00 87.88 118 GLY A CA 1
ATOM 876 C C . GLY A 1 118 ? 16.757 -1.507 -19.171 1.00 87.88 118 GLY A C 1
ATOM 877 O O . GLY A 1 118 ? 17.908 -1.082 -19.059 1.00 87.88 118 GLY A O 1
ATOM 878 N N . GLN A 1 119 ? 16.478 -2.698 -19.705 1.00 88.69 119 GLN A N 1
ATOM 879 C CA . GLN A 1 119 ? 17.480 -3.629 -20.227 1.00 88.69 119 GLN A CA 1
ATOM 880 C C . GLN A 1 119 ? 18.245 -3.019 -21.403 1.00 88.69 119 GLN A C 1
ATOM 882 O O . GLN A 1 119 ? 19.474 -3.001 -21.377 1.00 88.69 119 GLN A O 1
ATOM 887 N N . ALA A 1 120 ? 17.544 -2.434 -22.380 1.00 89.00 120 ALA A N 1
ATOM 888 C CA . ALA A 1 120 ? 18.172 -1.756 -23.513 1.00 89.00 120 ALA A CA 1
ATOM 889 C C . ALA A 1 120 ? 19.077 -0.598 -23.062 1.00 89.00 120 ALA A C 1
ATOM 891 O O . ALA A 1 120 ? 20.187 -0.430 -23.567 1.00 89.00 120 ALA A O 1
ATOM 892 N N . ARG A 1 121 ? 18.641 0.180 -22.063 1.00 87.31 121 ARG A N 1
ATOM 893 C CA . ARG A 1 121 ? 19.437 1.277 -21.502 1.00 87.31 121 ARG A CA 1
ATOM 894 C C . ARG A 1 121 ? 20.689 0.762 -20.798 1.00 87.31 121 ARG A C 1
ATOM 896 O O . ARG A 1 121 ? 21.758 1.343 -20.962 1.00 87.31 121 ARG A O 1
ATOM 903 N N . ASN A 1 122 ? 20.559 -0.303 -20.011 1.00 87.00 122 ASN A N 1
ATOM 904 C CA . ASN A 1 122 ? 21.683 -0.898 -19.295 1.00 87.00 122 ASN A CA 1
ATOM 905 C C . ASN A 1 122 ? 22.686 -1.532 -20.271 1.00 87.00 122 ASN A C 1
ATOM 907 O O . ASN A 1 122 ? 23.885 -1.339 -20.102 1.00 87.00 122 ASN A O 1
ATOM 911 N N . ALA A 1 123 ? 22.209 -2.201 -21.324 1.00 87.81 123 ALA A N 1
ATOM 912 C CA . ALA A 1 123 ? 23.049 -2.744 -22.388 1.00 87.81 123 ALA A CA 1
ATOM 913 C C . ALA A 1 123 ? 23.807 -1.637 -23.138 1.00 87.81 123 ALA A C 1
ATOM 915 O O . ALA A 1 123 ? 25.017 -1.739 -23.324 1.00 87.81 123 ALA A O 1
ATOM 916 N N . ALA A 1 124 ? 23.131 -0.538 -23.495 1.00 85.50 124 ALA A N 1
ATOM 917 C CA . ALA A 1 124 ? 23.771 0.614 -24.131 1.00 85.50 124 ALA A CA 1
ATOM 918 C C . ALA A 1 124 ? 24.828 1.267 -23.223 1.00 85.50 124 ALA A C 1
ATOM 920 O O . ALA A 1 124 ? 25.905 1.634 -23.690 1.00 85.50 124 ALA A O 1
ATOM 921 N N . ALA A 1 125 ? 24.546 1.380 -21.921 1.00 84.81 125 ALA A N 1
ATOM 922 C CA . ALA A 1 125 ? 25.500 1.899 -20.945 1.00 84.81 125 ALA A CA 1
ATOM 923 C C . ALA A 1 125 ? 26.722 0.981 -20.784 1.00 84.81 125 ALA A C 1
ATOM 925 O O . ALA A 1 125 ? 27.847 1.473 -20.744 1.00 84.81 125 ALA A O 1
ATOM 926 N N . ALA A 1 126 ? 26.514 -0.338 -20.738 1.00 85.88 126 ALA A N 1
ATOM 927 C CA . ALA A 1 126 ? 27.591 -1.322 -20.666 1.00 85.88 126 ALA A CA 1
ATOM 928 C C . ALA A 1 126 ? 28.466 -1.303 -21.930 1.00 85.88 126 ALA A C 1
ATOM 930 O O . ALA A 1 126 ? 29.689 -1.288 -21.827 1.00 85.88 126 ALA A O 1
ATOM 931 N N . ALA A 1 127 ? 27.851 -1.220 -23.114 1.00 84.56 127 ALA A N 1
ATOM 932 C CA . ALA A 1 127 ? 28.568 -1.108 -24.382 1.00 84.56 127 ALA A CA 1
ATOM 933 C C . ALA A 1 127 ? 29.413 0.175 -24.453 1.00 84.56 127 ALA A C 1
ATOM 935 O O . ALA A 1 127 ? 30.580 0.120 -24.827 1.00 84.56 127 ALA A O 1
ATOM 936 N N . ALA A 1 128 ? 28.855 1.314 -24.026 1.00 82.31 128 ALA A N 1
ATOM 937 C CA . ALA A 1 128 ? 29.576 2.586 -23.981 1.00 82.31 128 ALA A CA 1
ATOM 938 C C . ALA A 1 128 ? 30.733 2.585 -22.965 1.00 82.31 128 ALA A C 1
ATOM 940 O O . ALA A 1 128 ? 31.752 3.236 -23.191 1.00 82.31 128 ALA A O 1
ATOM 941 N N . ALA A 1 129 ? 30.584 1.864 -21.849 1.00 82.81 129 ALA A N 1
ATOM 942 C CA . ALA A 1 129 ? 31.658 1.676 -20.879 1.00 82.81 129 ALA A CA 1
ATOM 943 C C . ALA A 1 129 ? 32.785 0.792 -21.442 1.00 82.81 129 ALA A C 1
ATOM 945 O O . ALA A 1 129 ? 33.957 1.099 -21.238 1.00 82.81 129 ALA A O 1
ATOM 946 N N . ALA A 1 130 ? 32.442 -0.266 -22.184 1.00 82.44 130 ALA A N 1
ATOM 947 C CA . ALA A 1 130 ? 33.410 -1.174 -22.799 1.00 82.44 130 ALA A CA 1
ATOM 948 C C . ALA A 1 130 ? 34.197 -0.531 -23.955 1.00 82.44 130 ALA A C 1
ATOM 950 O O . ALA A 1 130 ? 35.366 -0.850 -24.149 1.00 82.44 130 ALA A O 1
ATOM 951 N N . SER A 1 131 ? 33.588 0.389 -24.711 1.00 79.56 131 SER A N 1
ATOM 952 C CA . SER A 1 131 ? 34.228 1.029 -25.866 1.00 79.56 131 SER A CA 1
ATOM 953 C C . SER A 1 131 ? 35.196 2.165 -25.512 1.00 79.56 131 SER A C 1
ATOM 955 O O . SER A 1 131 ? 35.771 2.764 -26.418 1.00 79.56 131 SER A O 1
ATOM 957 N N . GLY A 1 132 ? 35.363 2.521 -24.230 1.00 70.75 132 GLY A N 1
ATOM 958 C CA . GLY A 1 132 ? 36.281 3.583 -23.784 1.00 70.75 132 GLY A CA 1
ATOM 959 C C . GLY A 1 132 ? 35.933 4.998 -24.276 1.00 70.75 132 GLY A C 1
ATOM 960 O O . GLY A 1 132 ? 36.591 5.968 -23.900 1.00 70.75 132 GLY A O 1
ATOM 961 N N . THR A 1 133 ? 34.879 5.152 -25.081 1.00 62.66 133 THR A N 1
ATOM 962 C CA . THR A 1 133 ? 34.356 6.437 -25.548 1.00 62.66 133 THR A CA 1
ATOM 963 C C . THR A 1 133 ? 33.608 7.113 -24.410 1.00 62.66 133 THR A C 1
ATOM 965 O O . THR A 1 133 ? 32.382 7.047 -24.296 1.00 62.66 133 THR A O 1
ATOM 968 N N . GLY A 1 134 ? 34.380 7.759 -23.539 1.00 55.38 134 GLY A N 1
ATOM 969 C CA . GLY A 1 134 ? 33.886 8.660 -22.515 1.00 55.38 134 GLY A CA 1
ATOM 970 C C . GLY A 1 134 ? 33.034 9.762 -23.141 1.00 55.38 134 GLY A C 1
ATOM 971 O O . GLY A 1 134 ? 33.544 10.726 -23.696 1.00 55.38 134 GLY A O 1
ATOM 972 N N . GLY A 1 135 ? 31.717 9.612 -23.031 1.00 55.72 135 GLY A N 1
ATOM 973 C CA . GLY A 1 135 ? 30.775 10.720 -23.107 1.00 55.72 135 GLY A CA 1
ATOM 974 C C . GLY A 1 135 ? 30.602 11.373 -24.477 1.00 55.72 135 GLY A C 1
ATOM 975 O O . GLY A 1 135 ? 31.007 12.512 -24.668 1.00 55.72 135 GLY A O 1
ATOM 976 N N . ARG A 1 136 ? 29.822 10.744 -25.364 1.00 52.56 136 ARG A N 1
ATOM 977 C CA . ARG A 1 136 ? 28.756 11.437 -26.119 1.00 52.56 136 ARG A CA 1
ATOM 978 C C . ARG A 1 136 ? 27.889 10.436 -26.887 1.00 52.56 136 ARG A C 1
ATOM 980 O O . ARG A 1 136 ? 28.277 9.930 -27.925 1.00 52.56 136 ARG A O 1
ATOM 987 N N . GLY A 1 137 ? 26.657 10.249 -26.411 1.00 53.03 137 GLY A N 1
ATOM 988 C CA . GLY A 1 137 ? 25.531 10.231 -27.348 1.00 53.03 137 GLY A CA 1
ATOM 989 C C . GLY A 1 137 ? 24.949 8.895 -27.812 1.00 53.03 137 GLY A C 1
ATOM 990 O O . GLY A 1 137 ? 24.605 8.788 -28.979 1.00 53.03 137 GLY A O 1
ATOM 991 N N . SER A 1 138 ? 24.648 7.956 -26.916 1.00 51.44 138 SER A N 1
ATOM 992 C CA . SER A 1 138 ? 23.492 7.068 -27.138 1.00 51.44 138 SER A CA 1
ATOM 993 C C . SER A 1 138 ? 22.552 7.106 -25.935 1.00 51.44 138 SER A C 1
ATOM 995 O O . SER A 1 138 ? 22.303 6.126 -25.237 1.00 51.44 138 SER A O 1
ATOM 997 N N . LYS A 1 139 ? 22.006 8.296 -25.649 1.00 68.56 139 LYS A N 1
ATOM 998 C CA . LYS A 1 139 ? 20.852 8.374 -24.747 1.00 68.56 139 LYS A CA 1
ATOM 999 C C . LYS A 1 139 ? 19.698 7.695 -25.473 1.00 68.56 139 LYS A C 1
ATOM 1001 O O . LYS A 1 139 ? 19.115 8.294 -26.372 1.00 68.56 139 LYS A O 1
ATOM 1006 N N . LEU A 1 140 ? 19.428 6.442 -25.103 1.00 76.56 140 LEU A N 1
ATOM 1007 C CA . LEU A 1 140 ? 18.253 5.701 -25.549 1.00 76.56 140 LEU A CA 1
ATOM 1008 C C . LEU A 1 140 ? 17.040 6.650 -25.508 1.00 76.56 140 LEU A C 1
ATOM 1010 O O . LEU A 1 140 ? 16.867 7.340 -24.491 1.00 76.56 140 LEU A O 1
ATOM 1014 N N . PRO A 1 141 ? 16.241 6.746 -26.586 1.00 83.81 141 PRO A N 1
ATOM 1015 C CA . PRO A 1 141 ? 15.113 7.664 -26.615 1.00 83.81 141 PRO A CA 1
ATOM 1016 C C . PRO A 1 141 ? 14.174 7.383 -25.433 1.00 83.81 141 PRO A C 1
ATOM 1018 O O . PRO A 1 141 ? 14.059 6.234 -24.994 1.00 83.81 141 PRO A O 1
ATOM 1021 N N . PRO A 1 142 ? 13.522 8.415 -24.872 1.00 85.88 142 PRO A N 1
ATOM 1022 C CA . PRO A 1 142 ? 12.623 8.225 -23.744 1.00 85.88 142 PRO A CA 1
ATOM 1023 C C . PRO A 1 142 ? 11.473 7.287 -24.125 1.00 85.88 142 PRO A C 1
ATOM 1025 O O . PRO A 1 142 ? 10.879 7.430 -25.193 1.00 85.88 142 PRO A O 1
ATOM 1028 N N . LEU A 1 143 ? 11.154 6.342 -23.237 1.00 87.38 143 LEU A N 1
ATOM 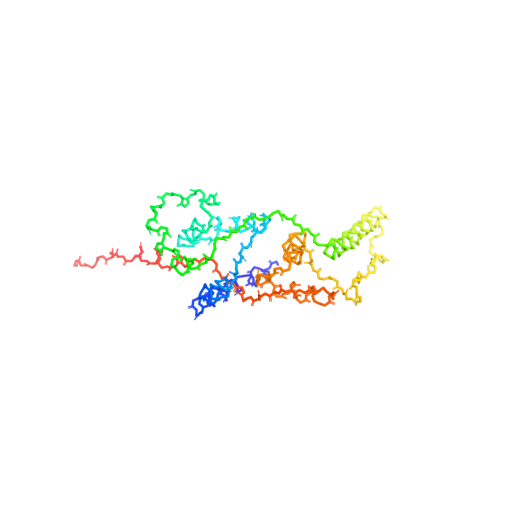1029 C CA . LEU A 1 143 ? 9.989 5.477 -23.390 1.00 87.38 143 LEU A CA 1
ATOM 1030 C C . LEU A 1 143 ? 8.710 6.304 -23.262 1.00 87.38 143 LEU A C 1
ATOM 1032 O O . LEU A 1 143 ? 8.567 7.098 -22.329 1.00 87.38 143 LEU A O 1
ATOM 1036 N N . TYR A 1 144 ? 7.763 6.045 -24.157 1.00 87.56 144 TYR A N 1
ATOM 1037 C CA . TYR A 1 144 ? 6.384 6.479 -24.010 1.00 87.56 144 TYR A CA 1
ATOM 1038 C C . TYR A 1 144 ? 5.471 5.259 -23.995 1.00 87.56 144 TYR A C 1
ATOM 1040 O O . TYR A 1 144 ? 5.617 4.337 -24.795 1.00 87.56 144 TYR A O 1
ATOM 1048 N N . VAL A 1 145 ? 4.508 5.271 -23.085 1.00 85.88 145 VAL A N 1
ATOM 1049 C CA . VAL A 1 145 ? 3.408 4.319 -23.023 1.00 85.88 145 VAL A CA 1
ATOM 1050 C C . VAL A 1 145 ? 2.139 5.141 -23.194 1.00 85.88 145 VAL A C 1
ATOM 1052 O O . VAL A 1 145 ? 1.928 6.108 -22.469 1.00 85.88 145 VAL A O 1
ATOM 1055 N N . ASN A 1 146 ? 1.345 4.823 -24.218 1.00 86.00 146 ASN A N 1
ATOM 1056 C CA . ASN A 1 146 ? 0.132 5.569 -24.572 1.00 86.00 146 ASN A CA 1
ATOM 1057 C C . ASN A 1 146 ? 0.373 7.091 -24.699 1.00 86.00 146 ASN A C 1
ATOM 1059 O O . ASN A 1 146 ? -0.396 7.911 -24.211 1.00 86.00 146 ASN A O 1
ATOM 1063 N N . GLY A 1 147 ? 1.495 7.476 -25.321 1.00 85.44 147 GLY A N 1
ATOM 1064 C CA . GLY A 1 147 ? 1.856 8.881 -25.552 1.00 85.44 147 GLY A CA 1
ATOM 1065 C C . GLY A 1 147 ? 2.383 9.638 -24.325 1.00 85.44 147 GLY A C 1
ATOM 1066 O O . GLY A 1 147 ? 2.740 10.809 -24.441 1.00 85.44 147 GLY A O 1
ATOM 1067 N N . ARG A 1 148 ? 2.493 8.995 -23.157 1.00 86.75 148 ARG A N 1
ATOM 1068 C CA . ARG A 1 148 ? 3.019 9.603 -21.925 1.00 86.75 14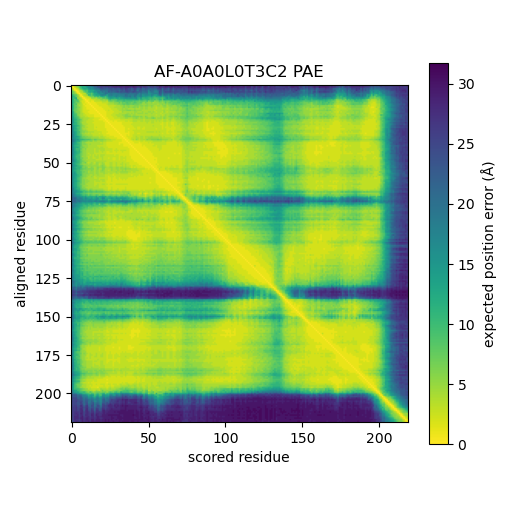8 ARG A CA 1
ATOM 1069 C C . ARG A 1 148 ? 4.268 8.887 -21.438 1.00 86.75 148 ARG A C 1
ATOM 1071 O O . ARG A 1 148 ? 4.455 7.697 -21.677 1.00 86.75 148 ARG A O 1
ATOM 1078 N N . ARG A 1 149 ? 5.153 9.617 -20.759 1.00 85.19 149 ARG A N 1
ATOM 1079 C CA . ARG A 1 149 ? 6.333 9.002 -20.144 1.00 85.19 149 ARG A CA 1
ATOM 1080 C C . ARG A 1 149 ? 5.884 8.255 -18.893 1.00 85.19 149 ARG A C 1
ATOM 1082 O O . ARG A 1 149 ? 5.322 8.897 -18.008 1.00 85.19 149 ARG A O 1
ATOM 1089 N N . PRO A 1 150 ? 6.126 6.942 -18.790 1.00 81.88 150 PRO A N 1
ATOM 1090 C CA . PRO A 1 150 ? 5.759 6.218 -17.591 1.00 81.88 150 PRO A CA 1
ATOM 1091 C C . PRO A 1 150 ? 6.610 6.703 -16.412 1.00 81.88 150 PRO A C 1
ATOM 1093 O O . PRO A 1 150 ? 7.826 6.887 -16.525 1.00 81.88 150 PRO A O 1
ATOM 1096 N N . GLY A 1 151 ? 5.952 6.925 -15.273 1.00 78.88 151 GLY A N 1
ATOM 1097 C CA . GLY A 1 151 ? 6.624 7.175 -14.002 1.00 78.88 151 GLY A CA 1
ATOM 1098 C C . GLY A 1 151 ? 7.390 5.942 -13.507 1.00 78.88 151 GLY A C 1
ATOM 1099 O O . GLY A 1 151 ? 7.475 4.910 -14.174 1.00 78.88 151 GLY A O 1
ATOM 1100 N N . LYS A 1 152 ? 7.938 6.022 -12.291 1.00 77.88 152 LYS A N 1
ATOM 1101 C CA . LYS A 1 152 ? 8.593 4.871 -11.650 1.00 77.88 152 LYS A CA 1
ATOM 1102 C C . LYS A 1 152 ? 7.540 3.887 -11.130 1.00 77.88 152 LYS A C 1
ATOM 1104 O O . LYS A 1 152 ? 7.188 3.925 -9.954 1.00 77.88 152 LYS A O 1
ATOM 1109 N N . LEU A 1 153 ? 7.047 3.016 -12.004 1.00 84.38 153 LEU A N 1
ATOM 1110 C CA . LEU A 1 153 ? 6.239 1.864 -11.615 1.00 84.38 153 LEU A CA 1
ATOM 1111 C C . LEU A 1 153 ? 7.170 0.733 -11.156 1.00 84.38 153 LEU A C 1
ATOM 1113 O O . LEU A 1 153 ? 8.107 0.370 -11.862 1.00 84.38 153 LEU A O 1
ATOM 1117 N N . LYS A 1 154 ? 6.937 0.209 -9.952 1.00 87.50 154 LYS A N 1
ATOM 1118 C CA . LYS A 1 154 ? 7.625 -0.973 -9.418 1.00 87.50 154 LYS A CA 1
ATOM 1119 C C . LYS A 1 154 ? 6.724 -2.192 -9.574 1.00 87.50 154 LYS A C 1
ATOM 1121 O O . LYS A 1 154 ? 5.504 -2.042 -9.545 1.00 87.50 154 LYS A O 1
ATOM 1126 N N . TRP A 1 155 ? 7.318 -3.383 -9.591 1.00 88.19 155 TRP A N 1
ATOM 1127 C CA . TRP A 1 155 ? 6.568 -4.640 -9.664 1.00 88.19 155 TRP A CA 1
ATOM 1128 C C . TRP A 1 155 ? 5.510 -4.784 -8.562 1.00 88.19 155 TRP A C 1
ATOM 1130 O O . TRP A 1 155 ? 4.359 -5.083 -8.858 1.00 88.19 155 TRP A O 1
ATOM 1140 N N . LEU A 1 156 ? 5.854 -4.414 -7.322 1.00 91.12 156 LEU A N 1
ATOM 1141 C CA . LEU A 1 156 ? 4.912 -4.343 -6.196 1.00 91.12 156 LEU A CA 1
ATOM 1142 C C . LEU A 1 156 ? 3.631 -3.570 -6.552 1.00 91.12 156 LEU A C 1
ATOM 1144 O O . LEU A 1 156 ? 2.524 -3.980 -6.224 1.00 91.12 156 LEU A O 1
ATOM 1148 N N . HIS A 1 157 ? 3.770 -2.433 -7.231 1.00 91.06 157 HIS A N 1
ATOM 1149 C CA . HIS A 1 157 ? 2.630 -1.609 -7.615 1.00 91.06 157 HIS A CA 1
ATOM 1150 C C . HIS A 1 157 ? 1.784 -2.289 -8.692 1.00 91.06 157 HIS A C 1
ATOM 1152 O O . HIS A 1 157 ? 0.561 -2.226 -8.621 1.00 91.06 157 HIS A O 1
ATOM 1158 N N . ALA A 1 158 ? 2.417 -2.966 -9.653 1.00 92.31 158 ALA A N 1
ATOM 1159 C CA . ALA A 1 158 ? 1.711 -3.760 -10.653 1.00 92.31 158 ALA A CA 1
ATOM 1160 C C . ALA A 1 158 ? 0.937 -4.926 -10.018 1.00 92.31 158 ALA A C 1
ATOM 1162 O O . ALA A 1 158 ? -0.183 -5.193 -10.434 1.00 92.31 158 ALA A O 1
ATOM 1163 N N . GLN A 1 159 ? 1.481 -5.569 -8.982 1.00 94.56 159 GLN A N 1
ATOM 1164 C CA . GLN A 1 159 ? 0.794 -6.631 -8.242 1.00 94.56 159 GLN A CA 1
ATOM 1165 C C . GLN A 1 159 ? -0.404 -6.101 -7.449 1.00 94.56 159 GLN A C 1
ATOM 1167 O O . GLN A 1 159 ? -1.509 -6.608 -7.617 1.00 94.56 159 GLN A O 1
ATOM 1172 N N . VAL A 1 160 ? -0.232 -5.042 -6.652 1.00 95.25 160 VAL A N 1
ATOM 1173 C CA . VAL A 1 160 ? -1.324 -4.495 -5.826 1.00 95.25 160 VAL A CA 1
ATOM 1174 C C . VAL A 1 160 ? -2.441 -3.903 -6.689 1.00 95.25 160 VAL A C 1
ATOM 1176 O O . VAL A 1 160 ? -3.594 -4.320 -6.589 1.00 95.25 160 VAL A O 1
ATOM 1179 N N . PHE A 1 161 ? -2.107 -2.958 -7.574 1.00 95.38 161 PHE A N 1
ATOM 1180 C CA . PHE A 1 161 ? -3.111 -2.305 -8.419 1.00 95.38 161 PHE A CA 1
ATOM 1181 C C . PHE A 1 161 ? -3.643 -3.243 -9.504 1.00 95.38 161 PHE A C 1
ATOM 1183 O O . PHE A 1 161 ? -4.814 -3.148 -9.856 1.00 95.38 161 PHE A O 1
ATOM 1190 N N . GLY A 1 162 ? -2.820 -4.165 -10.011 1.00 95.06 162 GLY A N 1
ATOM 1191 C CA . GLY A 1 162 ? -3.253 -5.180 -10.966 1.00 95.06 162 GLY A CA 1
ATOM 1192 C C . GLY A 1 162 ? -4.244 -6.164 -10.360 1.00 95.06 162 GLY A C 1
ATOM 1193 O O . GLY A 1 162 ? -5.229 -6.482 -11.025 1.00 95.06 162 GLY A O 1
ATOM 1194 N N . THR A 1 163 ? -4.045 -6.572 -9.102 1.00 96.25 163 THR A N 1
ATOM 1195 C CA . THR A 1 163 ? -4.979 -7.484 -8.424 1.00 96.25 163 THR A CA 1
ATOM 1196 C C . THR A 1 163 ? -6.292 -6.767 -8.151 1.00 96.25 163 THR A C 1
ATOM 1198 O O . THR A 1 163 ? -7.352 -7.278 -8.502 1.00 96.25 163 THR A O 1
ATOM 1201 N N . GLY A 1 164 ? -6.232 -5.543 -7.608 1.00 95.62 164 GLY A N 1
ATOM 1202 C CA . GLY A 1 164 ? -7.423 -4.723 -7.385 1.00 95.62 164 GLY A CA 1
ATOM 1203 C C . GLY A 1 164 ? -8.210 -4.483 -8.675 1.00 95.62 164 GLY A C 1
ATOM 1204 O O . GLY A 1 164 ? -9.419 -4.693 -8.712 1.00 95.62 164 GLY A O 1
ATOM 1205 N N . HIS A 1 165 ? -7.515 -4.145 -9.764 1.00 95.56 165 HIS A N 1
ATOM 1206 C CA . HIS A 1 165 ? -8.126 -3.961 -11.078 1.00 95.56 165 HIS A CA 1
ATOM 1207 C C . HIS A 1 165 ? -8.775 -5.247 -11.610 1.00 95.56 165 HIS A C 1
ATOM 1209 O O . HIS A 1 165 ? -9.915 -5.206 -12.062 1.00 95.56 165 HIS A O 1
ATOM 1215 N N . GLY A 1 166 ? -8.084 -6.390 -11.529 1.00 94.50 166 GLY A N 1
ATOM 1216 C CA . GLY A 1 166 ? -8.612 -7.680 -11.984 1.00 94.50 166 GLY A CA 1
ATOM 1217 C C . GLY A 1 166 ? -9.834 -8.156 -11.193 1.00 94.50 166 GLY A C 1
ATOM 1218 O O . GLY A 1 166 ? -10.720 -8.785 -11.762 1.00 94.50 166 GLY A O 1
ATOM 1219 N N . LEU A 1 167 ? -9.911 -7.814 -9.905 1.00 95.00 167 LEU A N 1
ATOM 1220 C CA . LEU A 1 167 ? -11.053 -8.120 -9.039 1.00 95.00 167 LEU A CA 1
ATOM 1221 C C . LEU A 1 167 ? -12.204 -7.107 -9.155 1.00 95.00 167 LEU A C 1
ATOM 1223 O O . LEU A 1 167 ? -13.239 -7.302 -8.523 1.00 95.00 167 LEU A O 1
ATOM 1227 N N . GLY A 1 168 ? -12.027 -6.006 -9.894 1.00 94.50 168 GLY A N 1
ATOM 1228 C CA . GLY A 1 168 ? -12.969 -4.882 -9.875 1.00 94.50 168 GLY A CA 1
ATOM 1229 C C . GLY A 1 168 ? -13.056 -4.184 -8.510 1.00 94.50 168 GLY A C 1
ATOM 1230 O O . GLY A 1 168 ? -14.040 -3.509 -8.220 1.00 94.50 168 GLY A O 1
ATOM 1231 N N . ALA A 1 169 ? -12.041 -4.350 -7.659 1.00 94.62 169 ALA A N 1
ATOM 1232 C CA . ALA A 1 169 ? -12.000 -3.805 -6.311 1.00 94.62 169 ALA A CA 1
ATOM 1233 C C . ALA A 1 169 ? -11.440 -2.375 -6.295 1.00 94.62 169 ALA A C 1
ATOM 1235 O O . ALA A 1 169 ? -10.456 -2.050 -6.968 1.00 94.62 169 ALA A O 1
ATOM 1236 N N . THR A 1 170 ? -12.024 -1.517 -5.458 1.00 96.62 170 THR A N 1
ATOM 1237 C CA . THR A 1 170 ? -11.489 -0.175 -5.202 1.00 96.62 170 THR A CA 1
ATOM 1238 C C . THR A 1 170 ? -10.204 -0.277 -4.386 1.00 96.62 170 THR A C 1
ATOM 1240 O O . THR A 1 170 ? -10.218 -0.700 -3.232 1.00 96.62 170 THR A O 1
ATOM 1243 N N . THR A 1 171 ? -9.080 0.136 -4.971 1.00 96.50 171 THR A N 1
ATOM 1244 C CA . THR A 1 171 ? -7.778 0.094 -4.293 1.00 96.50 171 THR A CA 1
ATOM 1245 C C . THR A 1 171 ? -7.615 1.297 -3.367 1.00 96.50 171 THR A C 1
ATOM 1247 O O . THR A 1 171 ? -7.665 2.445 -3.811 1.00 96.50 171 THR A O 1
ATOM 1250 N N . VAL A 1 172 ? -7.376 1.045 -2.081 1.00 96.19 172 VAL A N 1
ATOM 1251 C CA . VAL A 1 172 ? -7.082 2.089 -1.089 1.00 96.19 172 VAL A CA 1
ATOM 1252 C C . VAL A 1 172 ? -5.582 2.378 -1.068 1.00 96.19 172 VAL A C 1
ATOM 1254 O O . VAL A 1 172 ? -4.771 1.459 -0.971 1.00 96.19 172 VAL A O 1
ATOM 1257 N N . THR A 1 173 ? -5.181 3.646 -1.197 1.00 95.25 173 THR A N 1
ATOM 1258 C CA . THR A 1 173 ? -3.755 4.005 -1.282 1.00 95.25 173 THR A CA 1
ATOM 1259 C C . THR A 1 173 ? -3.446 5.421 -0.800 1.00 95.25 173 THR A C 1
ATOM 1261 O O . THR A 1 173 ? -4.246 6.336 -0.967 1.00 95.25 173 THR A O 1
ATOM 1264 N N . ALA A 1 174 ? -2.232 5.630 -0.284 1.00 93.00 174 ALA A N 1
ATOM 1265 C CA . ALA A 1 174 ? -1.672 6.963 -0.040 1.00 93.00 174 ALA A CA 1
ATOM 1266 C C . ALA A 1 174 ? -0.847 7.507 -1.224 1.00 93.00 174 ALA A C 1
ATOM 1268 O O . ALA A 1 174 ? -0.389 8.652 -1.212 1.00 93.00 174 ALA A O 1
ATOM 1269 N N . ASN A 1 175 ? -0.577 6.679 -2.241 1.00 91.81 175 ASN A N 1
ATOM 1270 C CA . ASN A 1 175 ? 0.387 6.993 -3.294 1.00 91.81 175 ASN A CA 1
ATOM 1271 C C . ASN A 1 175 ? -0.272 7.717 -4.476 1.00 91.81 175 ASN A C 1
ATOM 1273 O O . ASN A 1 175 ? -0.422 7.174 -5.572 1.00 91.81 175 ASN A O 1
ATOM 1277 N N . LEU A 1 176 ? -0.644 8.978 -4.252 1.00 92.31 176 LEU A N 1
ATOM 1278 C CA . LEU A 1 176 ? -1.281 9.817 -5.269 1.00 92.31 176 LEU A CA 1
ATOM 1279 C C . LEU A 1 176 ? -0.413 10.005 -6.525 1.00 92.31 176 LEU A C 1
ATOM 1281 O O . LEU A 1 176 ? -0.939 10.082 -7.633 1.00 92.31 176 LEU A O 1
ATOM 1285 N N . ALA A 1 177 ? 0.914 10.063 -6.377 1.00 90.62 177 ALA A N 1
ATOM 1286 C CA . ALA A 1 177 ? 1.830 10.242 -7.506 1.00 90.62 177 ALA A CA 1
ATOM 1287 C C . ALA A 1 177 ? 1.772 9.053 -8.480 1.00 90.62 177 ALA A C 1
ATOM 1289 O O . ALA A 1 177 ? 1.752 9.237 -9.699 1.00 90.62 177 ALA A O 1
ATOM 1290 N N . LEU A 1 178 ? 1.705 7.834 -7.941 1.00 91.88 178 LEU A N 1
ATOM 1291 C CA . LEU A 1 178 ? 1.541 6.622 -8.734 1.00 91.88 178 LEU A CA 1
ATOM 1292 C C . LEU A 1 178 ? 0.170 6.562 -9.410 1.00 91.88 178 LEU A C 1
ATOM 1294 O O . LEU A 1 178 ? 0.105 6.260 -10.597 1.00 91.88 178 LEU A O 1
ATOM 1298 N N . VAL A 1 179 ? -0.902 6.878 -8.676 1.00 94.00 179 VAL A N 1
ATOM 1299 C CA . VAL A 1 179 ? -2.268 6.918 -9.226 1.00 94.00 179 VAL A CA 1
ATOM 1300 C C . VAL A 1 179 ? -2.331 7.857 -10.427 1.00 94.00 179 VAL A C 1
ATOM 1302 O O . VAL A 1 179 ? -2.764 7.445 -11.500 1.00 94.00 179 VAL A O 1
ATOM 1305 N N . ARG A 1 180 ? -1.817 9.085 -10.277 1.00 92.25 180 ARG A N 1
ATOM 1306 C CA . ARG A 1 180 ? -1.741 10.064 -11.371 1.00 92.25 180 ARG A CA 1
ATOM 1307 C C . ARG A 1 180 ? -0.935 9.532 -12.549 1.00 92.25 180 ARG A C 1
ATOM 1309 O O . ARG A 1 180 ? -1.403 9.597 -13.677 1.00 92.25 180 ARG A O 1
ATOM 1316 N N . SER A 1 181 ? 0.230 8.938 -12.280 1.00 91.62 181 SER A N 1
ATOM 1317 C CA . SER A 1 181 ? 1.076 8.354 -13.329 1.00 91.62 181 SER A CA 1
ATOM 1318 C C . SER A 1 181 ? 0.326 7.282 -14.126 1.00 91.62 181 SER A C 1
ATOM 1320 O O . SER A 1 181 ? 0.381 7.276 -15.347 1.00 91.62 181 SER A O 1
ATOM 1322 N N . LEU A 1 182 ? -0.398 6.381 -13.458 1.00 91.94 182 LEU A N 1
ATOM 1323 C CA . LEU A 1 182 ? -1.165 5.319 -14.115 1.00 91.94 182 LEU A CA 1
ATOM 1324 C C . LEU A 1 182 ? -2.373 5.860 -14.899 1.00 91.94 182 LEU A C 1
ATOM 1326 O O . LEU A 1 182 ? -2.628 5.401 -16.011 1.00 91.94 182 LEU A O 1
ATOM 1330 N N . GLN A 1 183 ? -3.078 6.860 -14.365 1.00 92.50 183 GLN A N 1
ATOM 1331 C CA . GLN A 1 183 ? -4.177 7.532 -15.068 1.00 92.50 183 GLN A CA 1
ATOM 1332 C C . GLN A 1 183 ? -3.686 8.269 -16.320 1.00 92.50 183 GLN A C 1
ATOM 1334 O O . GLN A 1 183 ? -4.320 8.186 -17.368 1.00 92.50 183 GLN A O 1
ATOM 1339 N N . GLU A 1 184 ? -2.531 8.936 -16.249 1.00 91.50 184 GLU A N 1
ATOM 1340 C CA . GLU A 1 184 ? -1.896 9.573 -17.409 1.00 91.50 184 GLU A CA 1
ATOM 1341 C C . GLU A 1 184 ? -1.512 8.551 -18.486 1.00 91.50 184 GLU A C 1
ATOM 1343 O O . GLU A 1 184 ? -1.633 8.839 -19.675 1.00 91.50 184 GLU A O 1
ATOM 1348 N N . LEU A 1 185 ? -1.113 7.336 -18.092 1.00 90.69 185 LEU A N 1
ATOM 1349 C CA . LEU A 1 185 ? -0.898 6.217 -19.015 1.00 90.69 185 LEU A CA 1
ATOM 1350 C C . LEU A 1 185 ? -2.206 5.648 -19.600 1.00 90.69 185 LEU A C 1
ATOM 1352 O O . LEU A 1 185 ? -2.152 4.716 -20.401 1.00 90.69 185 LEU A O 1
ATOM 1356 N N . GLY A 1 186 ? -3.372 6.176 -19.224 1.00 90.88 186 GLY A N 1
ATOM 1357 C CA . GLY A 1 186 ? -4.676 5.717 -19.700 1.00 90.88 186 GLY A CA 1
ATOM 1358 C C . GLY A 1 186 ? -5.166 4.434 -19.029 1.00 90.88 186 GLY A C 1
ATOM 1359 O O . GLY A 1 186 ? -6.013 3.748 -19.593 1.00 90.88 186 GLY A O 1
ATOM 1360 N N . VAL A 1 187 ? -4.637 4.079 -17.853 1.00 91.50 187 VAL A N 1
ATOM 1361 C CA . VAL A 1 187 ? -5.113 2.916 -17.092 1.00 91.50 187 VAL A CA 1
ATOM 1362 C C . VAL A 1 187 ? -6.367 3.308 -16.302 1.00 91.50 187 VAL A C 1
ATOM 1364 O O . VAL A 1 187 ? -6.281 4.197 -15.448 1.00 91.50 187 VAL A O 1
ATOM 1367 N N . PRO A 1 188 ? -7.525 2.661 -16.529 1.00 90.56 188 PRO A N 1
ATOM 1368 C CA . PRO A 1 188 ? -8.714 2.917 -15.731 1.00 90.56 188 PRO A CA 1
ATOM 1369 C C . PRO A 1 188 ? -8.531 2.325 -14.329 1.00 90.56 188 PRO A C 1
ATOM 1371 O O . PRO A 1 188 ? -8.376 1.115 -14.154 1.00 90.56 188 PRO A O 1
ATOM 1374 N N . LEU A 1 189 ? -8.524 3.196 -13.321 1.00 93.00 189 LEU A N 1
ATOM 1375 C CA . LEU A 1 189 ? -8.309 2.836 -11.923 1.00 93.00 189 LEU A CA 1
ATOM 1376 C C . LEU A 1 189 ? -9.542 3.166 -11.081 1.00 93.00 189 LEU A C 1
ATOM 1378 O O . LEU A 1 189 ? -9.979 4.316 -11.064 1.00 93.00 189 LEU A O 1
ATOM 1382 N N . SER A 1 190 ? -10.029 2.184 -10.318 1.00 95.12 190 SER A N 1
ATOM 1383 C CA . SER A 1 190 ? -10.917 2.427 -9.177 1.00 95.12 190 SER A CA 1
ATOM 1384 C C . 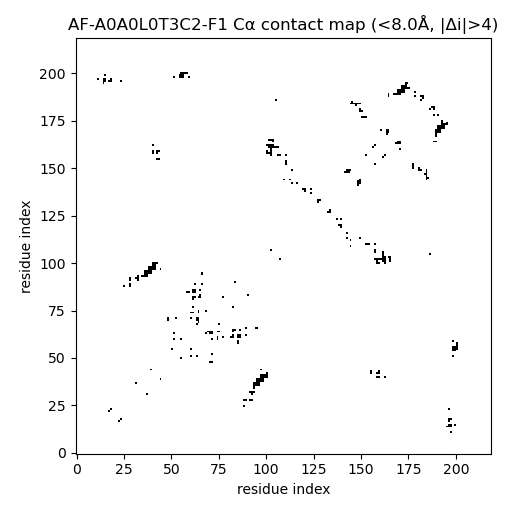SER A 1 190 ? -10.068 2.549 -7.916 1.00 95.12 190 SER A C 1
ATOM 1386 O O . SER A 1 190 ? -9.476 1.568 -7.459 1.00 95.12 190 SER A O 1
ATOM 1388 N N . VAL A 1 191 ? -9.942 3.764 -7.383 1.00 96.44 191 VAL A N 1
ATOM 1389 C CA . VAL A 1 191 ? -9.064 4.054 -6.243 1.00 96.44 191 VAL A CA 1
ATOM 1390 C C . VAL A 1 191 ? -9.738 4.972 -5.240 1.00 96.44 191 VAL A C 1
ATOM 1392 O O . VAL A 1 191 ? -10.424 5.922 -5.612 1.00 96.44 191 VAL A O 1
ATOM 1395 N N . TRP A 1 192 ? -9.466 4.731 -3.963 1.00 96.69 192 TRP A N 1
ATOM 1396 C C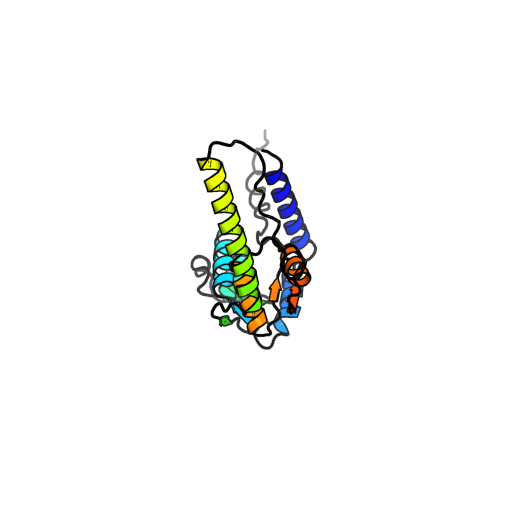A . TRP A 1 192 ? -9.713 5.698 -2.904 1.00 96.69 192 TRP A CA 1
ATOM 1397 C C . TRP A 1 192 ? -8.367 6.154 -2.348 1.00 96.69 192 TRP A C 1
ATOM 1399 O O . TRP A 1 192 ? -7.570 5.350 -1.858 1.00 96.69 192 TRP A O 1
ATOM 1409 N N . VAL A 1 193 ? -8.085 7.449 -2.487 1.00 96.12 193 VAL A N 1
ATOM 1410 C CA . VAL A 1 193 ? -6.791 8.019 -2.115 1.00 96.12 193 VAL A CA 1
ATOM 1411 C C . VAL A 1 193 ? -6.913 8.756 -0.795 1.00 96.12 193 VAL A C 1
ATOM 1413 O O . VAL A 1 193 ? -7.747 9.648 -0.657 1.00 96.12 193 VAL A O 1
ATOM 1416 N N . HIS A 1 194 ? -6.029 8.435 0.144 1.00 94.06 194 HIS A N 1
ATOM 1417 C CA . HIS A 1 194 ? -5.851 9.212 1.362 1.00 94.06 194 HIS A CA 1
ATOM 1418 C C . HIS A 1 194 ? -4.501 9.920 1.378 1.00 94.06 194 HIS A C 1
ATOM 1420 O O . HIS A 1 194 ? -3.596 9.630 0.599 1.00 94.06 194 HIS A O 1
ATOM 1426 N N . GLN A 1 195 ? -4.359 10.880 2.284 1.00 91.06 195 GLN A N 1
ATOM 1427 C CA . GLN A 1 195 ? -3.072 11.518 2.517 1.00 91.06 195 GLN A CA 1
ATOM 1428 C C . GLN A 1 195 ? -2.146 10.555 3.28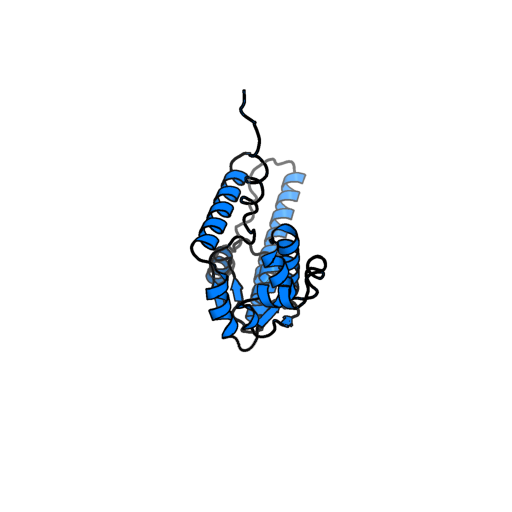6 1.00 91.06 195 GLN A C 1
ATOM 1430 O O . GLN A 1 195 ? -2.633 9.821 4.152 1.00 91.06 195 GLN A O 1
ATOM 1435 N N . PRO A 1 196 ? -0.829 10.540 3.009 1.00 89.88 196 PRO A N 1
ATOM 1436 C CA . PRO A 1 196 ? 0.135 9.780 3.802 1.00 89.88 196 PRO A CA 1
ATOM 1437 C C . PRO A 1 196 ? 0.082 10.161 5.288 1.00 89.88 196 PRO A C 1
ATOM 1439 O O . PRO A 1 196 ? -0.143 11.329 5.625 1.00 89.88 196 PRO A O 1
ATOM 1442 N N . ARG A 1 197 ? 0.293 9.176 6.166 1.00 88.31 197 ARG A N 1
ATOM 1443 C CA . ARG A 1 197 ? 0.251 9.326 7.626 1.00 88.31 197 ARG A CA 1
ATOM 1444 C C . ARG A 1 197 ? 1.367 8.547 8.292 1.00 88.31 197 ARG A C 1
ATOM 1446 O O . ARG A 1 197 ? 1.828 7.538 7.761 1.00 88.31 197 ARG A O 1
ATOM 1453 N N . SER A 1 198 ? 1.776 9.042 9.451 1.00 83.50 198 SER A N 1
ATOM 1454 C CA . SER A 1 198 ? 2.777 8.399 10.288 1.00 83.50 198 SER A CA 1
ATOM 1455 C C . SER A 1 198 ? 2.155 7.248 11.083 1.00 83.50 198 SER A C 1
ATOM 1457 O O . SER A 1 198 ? 1.095 7.417 11.675 1.00 83.50 198 SER A O 1
ATOM 1459 N N . LEU A 1 199 ? 2.844 6.103 11.132 1.00 76.50 199 LEU A N 1
ATOM 1460 C CA . LEU A 1 199 ? 2.484 4.953 11.978 1.00 76.50 199 LEU A CA 1
ATOM 1461 C C . LEU A 1 199 ? 3.162 4.980 13.358 1.00 76.50 199 LEU A C 1
ATOM 1463 O O . LEU A 1 199 ? 2.866 4.139 14.206 1.00 76.50 199 LEU A O 1
ATOM 1467 N N . THR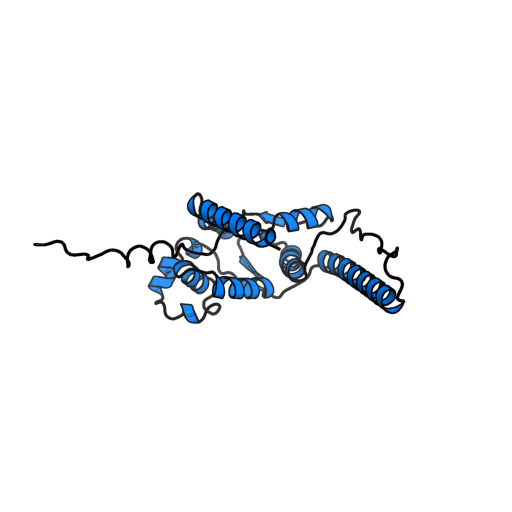 A 1 200 ? 4.089 5.913 13.597 1.00 72.69 200 THR A N 1
ATOM 1468 C CA . THR A 1 200 ? 4.740 6.033 14.904 1.00 72.69 200 THR A CA 1
ATOM 1469 C C . THR A 1 200 ? 3.861 6.800 15.878 1.00 72.69 200 THR A C 1
ATOM 1471 O O . THR A 1 200 ? 3.538 7.969 15.656 1.00 72.69 200 THR A O 1
ATOM 1474 N N . GLU A 1 201 ? 3.576 6.166 17.008 1.00 66.88 201 GLU A N 1
ATOM 1475 C CA . GLU A 1 201 ? 3.153 6.840 18.231 1.00 66.88 201 GLU A CA 1
ATOM 1476 C C . GLU A 1 201 ? 4.344 7.659 18.769 1.00 66.88 201 GLU A C 1
ATOM 1478 O O . GLU A 1 201 ? 5.487 7.193 18.740 1.00 66.88 201 GLU A O 1
ATOM 1483 N N . ARG A 1 202 ? 4.123 8.899 19.234 1.00 53.50 202 ARG A N 1
ATOM 1484 C CA . ARG A 1 202 ? 5.193 9.699 19.860 1.00 53.50 202 ARG A CA 1
ATOM 1485 C C . ARG A 1 202 ? 5.731 8.944 21.084 1.00 53.50 202 ARG A C 1
ATOM 1487 O O . ARG A 1 202 ? 5.060 8.881 22.107 1.00 53.50 202 ARG A O 1
ATOM 1494 N N . LYS A 1 203 ? 6.974 8.457 21.017 1.00 47.31 203 LYS A N 1
ATOM 1495 C CA . LYS A 1 203 ? 7.761 8.081 22.210 1.00 47.31 203 LYS A CA 1
ATOM 1496 C C . LYS A 1 203 ? 8.211 9.306 23.026 1.00 47.31 203 LYS A C 1
ATOM 1498 O O . LYS A 1 203 ? 8.632 9.158 24.171 1.00 47.31 203 LYS A O 1
ATOM 1503 N N . ASP A 1 204 ? 8.066 10.511 22.476 1.00 41.28 204 ASP A N 1
ATOM 1504 C CA . ASP A 1 204 ? 8.616 11.757 23.032 1.00 41.28 204 ASP A CA 1
ATOM 1505 C C . ASP A 1 204 ? 7.910 12.294 24.295 1.00 41.28 204 ASP A C 1
ATOM 1507 O O . ASP A 1 204 ? 8.220 13.391 24.744 1.00 41.28 204 ASP A O 1
ATOM 1511 N N . LEU A 1 205 ? 7.008 11.531 24.919 1.00 39.75 205 LEU A N 1
ATOM 1512 C CA . LEU A 1 205 ? 6.435 11.856 26.237 1.00 39.75 205 LEU A CA 1
ATOM 1513 C C . LEU A 1 205 ? 6.924 10.945 27.377 1.00 39.75 205 LEU A C 1
ATOM 1515 O O . LEU A 1 205 ? 6.668 11.255 28.535 1.00 39.75 205 LEU A O 1
ATOM 1519 N N . MET A 1 206 ? 7.681 9.875 27.092 1.00 34.41 206 MET A N 1
ATOM 1520 C CA . MET A 1 206 ? 8.245 8.991 28.132 1.00 34.41 206 MET A CA 1
ATOM 1521 C C . MET A 1 206 ? 9.723 9.255 28.455 1.00 34.41 206 MET A C 1
ATOM 1523 O O . MET A 1 206 ? 10.177 8.860 29.521 1.00 34.41 206 MET A O 1
ATOM 1527 N N . MET A 1 207 ? 10.469 9.948 27.588 1.00 33.41 207 MET A N 1
ATOM 1528 C CA . MET A 1 207 ? 11.901 10.229 27.809 1.00 33.41 207 MET A CA 1
ATOM 1529 C C . MET A 1 207 ? 12.184 11.571 28.506 1.00 33.41 207 MET A C 1
ATOM 1531 O O . MET A 1 207 ? 13.322 11.819 28.889 1.00 33.41 207 MET A O 1
ATOM 1535 N N . VAL A 1 208 ? 11.178 12.439 28.681 1.00 37.47 208 VAL A N 1
ATOM 1536 C CA . VAL A 1 208 ? 11.341 13.763 29.324 1.00 37.47 208 VAL A CA 1
ATOM 1537 C C . VAL A 1 208 ? 10.894 13.763 30.795 1.00 37.47 208 VAL A C 1
ATOM 1539 O O . VAL A 1 208 ? 11.318 14.621 31.560 1.00 37.47 208 VAL A O 1
ATOM 1542 N N . VAL A 1 209 ? 10.110 12.773 31.238 1.00 38.50 209 VAL A N 1
ATOM 1543 C CA . VAL A 1 209 ? 9.602 12.708 32.627 1.00 38.50 209 VAL A CA 1
ATOM 1544 C C . VAL A 1 209 ? 10.530 11.915 33.563 1.00 38.50 209 VAL A C 1
ATOM 1546 O O . VAL A 1 209 ? 10.475 12.082 34.773 1.00 38.50 209 VAL A O 1
ATOM 1549 N N . SER A 1 210 ? 11.463 11.119 33.034 1.00 39.19 210 SER A N 1
ATOM 1550 C CA . SER A 1 210 ? 12.419 10.335 33.835 1.00 39.19 210 SER A CA 1
ATOM 1551 C C . SER A 1 210 ? 13.755 11.048 34.111 1.00 39.19 210 SER A C 1
ATOM 1553 O O . SER A 1 210 ? 14.739 10.392 34.438 1.00 39.19 210 SER A O 1
ATOM 1555 N N . GLY A 1 211 ? 13.824 12.374 33.940 1.00 38.47 211 GLY A N 1
ATOM 1556 C CA . GLY A 1 211 ? 15.077 13.141 33.991 1.00 38.47 211 GLY A CA 1
ATOM 1557 C C . GLY A 1 211 ? 15.036 14.428 34.817 1.00 38.47 211 GLY A C 1
ATOM 1558 O O . GLY A 1 211 ? 15.819 15.332 34.535 1.00 38.47 211 GLY A O 1
ATOM 1559 N N . GLY A 1 212 ? 14.139 14.548 35.800 1.00 38.06 212 GLY A N 1
ATOM 1560 C CA . GLY A 1 212 ? 13.978 15.806 36.530 1.00 38.06 212 GLY A CA 1
ATOM 1561 C C . GLY A 1 212 ? 13.306 15.708 37.895 1.00 38.06 212 GLY A C 1
ATOM 1562 O O . GLY A 1 212 ? 12.382 16.467 38.146 1.00 38.06 212 GLY A O 1
ATOM 1563 N N . GLU A 1 213 ? 13.779 14.838 38.788 1.00 35.59 213 GLU A N 1
ATOM 1564 C CA . GLU A 1 213 ? 13.519 14.982 40.227 1.00 35.59 213 GLU A CA 1
ATOM 1565 C C . GLU A 1 213 ? 14.826 14.843 41.018 1.00 35.59 213 GLU A C 1
ATOM 1567 O O . GLU A 1 213 ? 15.552 13.860 40.882 1.00 35.59 213 GLU A O 1
ATOM 1572 N N . GLY A 1 214 ? 15.115 15.849 41.854 1.00 36.94 214 GLY A N 1
ATOM 1573 C CA . GLY A 1 214 ? 15.993 15.691 43.013 1.00 36.94 214 GLY A CA 1
ATOM 1574 C C . GLY A 1 214 ? 17.384 16.333 42.957 1.00 36.94 214 GLY A C 1
ATOM 1575 O O . GLY A 1 214 ? 18.372 15.652 43.215 1.00 36.94 214 GLY A O 1
ATOM 1576 N N . ARG A 1 215 ? 17.499 17.652 42.744 1.00 37.09 215 ARG A N 1
ATOM 1577 C CA . ARG A 1 215 ? 18.534 18.409 43.479 1.00 37.09 215 ARG A CA 1
ATOM 1578 C C . ARG A 1 215 ? 17.871 18.998 44.711 1.00 37.09 215 ARG A C 1
ATOM 1580 O O . ARG A 1 215 ? 17.151 19.984 44.612 1.00 37.09 215 ARG A O 1
ATOM 1587 N N . GLY A 1 216 ? 18.081 18.312 45.831 1.00 34.75 216 GLY A N 1
ATOM 1588 C CA . GLY A 1 216 ? 17.694 18.776 47.150 1.00 34.75 216 GLY A CA 1
ATOM 1589 C C . GLY A 1 216 ? 18.344 20.120 47.447 1.00 34.75 216 GLY A C 1
ATOM 1590 O O . GLY A 1 216 ? 19.564 20.266 47.368 1.00 34.75 216 GLY A O 1
ATOM 1591 N N . GLU A 1 217 ? 17.498 21.089 47.765 1.00 38.38 217 GLU A N 1
ATOM 1592 C CA . GLU A 1 217 ? 17.870 22.194 48.626 1.00 38.38 217 GLU A CA 1
ATOM 1593 C C . GLU A 1 217 ? 17.911 21.723 50.083 1.00 38.38 217 GLU A C 1
ATOM 1595 O O . GLU A 1 217 ? 17.134 20.862 50.498 1.00 38.38 217 GLU A O 1
ATOM 1600 N N . SER A 1 218 ? 18.796 22.404 50.815 1.00 34.00 218 SER A N 1
ATOM 1601 C CA . SER A 1 218 ? 18.831 22.652 52.260 1.00 34.00 218 SER A CA 1
ATOM 1602 C C . SER A 1 218 ? 19.886 21.891 53.073 1.00 34.00 218 SER A C 1
ATOM 1604 O O . SER A 1 218 ? 20.130 20.711 52.813 1.00 34.00 218 SER A O 1
ATOM 1606 N N . PRO A 1 219 ? 20.426 22.509 54.145 1.00 49.94 219 PRO A N 1
ATOM 1607 C CA . PRO A 1 219 ? 20.374 23.924 54.556 1.00 49.94 219 PRO A CA 1
ATOM 1608 C C . PRO A 1 219 ? 21.697 24.687 54.352 1.00 49.94 219 PRO A C 1
ATOM 1610 O O . PRO A 1 219 ? 22.773 24.049 54.308 1.00 49.94 219 PRO A O 1
#

Mean predicted aligned error: 9.47 Å

pLDDT: mean 82.6, std 16.97, range [33.41, 97.19]

Sequence (219 aa):
MTSRTASSQAAFAAQLDAEQATPLLAPLVAVLARAERLVVTHVALDHFRDVAAVVAGPTERLRVQFLFPSLLPDAAHADPETVRSAAGILARLPRIEVVPDAVAPVFAQIQAKLDAHGQARNAAAAAAAASGTGGRGSKLPPLYVNGRRPGKLKWLHAQVFGTGHGLGATTVTANLALVRSLQELGVPLSVWVHQPRSLTERKDLMMVVSGGEGRGESP

InterPro domains:
  IPR010733 Domain of unknown function DUF1308 [PF07000] (152-204)

Solvent-accessible surface area (backbone atoms only — not comparable to full-atom values): 13045 Å² total; per-residue (Å²): 139,68,69,68,62,56,54,52,50,53,54,49,51,52,17,41,53,46,35,72,77,55,58,58,65,63,65,50,44,66,58,55,46,72,44,97,73,44,75,42,38,49,69,58,51,52,54,48,42,60,47,42,77,74,47,41,26,76,61,51,38,28,30,46,30,60,75,36,63,82,68,45,70,84,52,62,80,58,55,74,64,60,27,54,59,53,28,54,75,58,73,64,44,68,75,67,41,81,39,82,73,37,61,28,68,71,39,48,53,52,48,52,53,51,50,53,50,50,51,53,46,51,51,50,52,52,52,43,62,74,66,68,58,81,82,82,87,78,77,68,78,82,68,63,44,81,89,28,67,70,60,94,79,50,70,71,54,31,32,53,54,12,29,24,56,67,70,73,39,70,39,76,42,52,57,60,69,58,53,51,40,42,46,61,46,67,48,89,76,57,67,47,79,50,78,66,64,52,61,60,61,82,66,80,72,66,74,67,72,81,71,81,84,84,84,80,82,85,134